Protein AF-K2DS29-F1 (afdb_monomer_lite)

Foldseek 3Di:
DDLVQQPDDDPFPVPDDADLPAEHALDCQTPDPVSNCNHQLRQDWDADPLLGIARGLLLVLLCQQQLNDCCSRYDRSVCSVVVCVVSVGPDRPQQLSQLVSLVRSLRRQLVCVVVVNDDLVSPDHHYFHWDADPVPRGTDGDPCGVLSSQSVSQSSVCSVVVHDRPSCSHRPNDDPVVSSVSSCCRRPVPPD

Secondary structure (DSSP, 8-state):
--GGGG----S-GGG---BTTTBEE-STT-SSHHHHHTSTT----EEETTTEEES-HHHHHHHHHTTT-THHHHS-TTTHHHHHHHHT--S-S-TTHHHHHHHHHHHHHHHHHHTTS--GGG--S-EE-EEE-TTT--EEE-TTHHHHHHHHHHHHHHHHHTS---GGGSSSS--HHHHHHHHHHHHHTT--

Sequence (192 aa):
MKLADLKQIWSNPNRLKEDGVDHINCSIAGTTPVGRFLAVDQKVSFQLEGLGNFMSPANLWAWLGCEGDDRFRSCHPKEIRDLKKEHKSDKTHVNSYQTLVIAAKWQQLNKLMKQGKFKLEAINLPLRVYRQDKATNFRTSLPYESWYCEGMLEVFKALQSGEEPDWKKIGTKISLEQAINEVK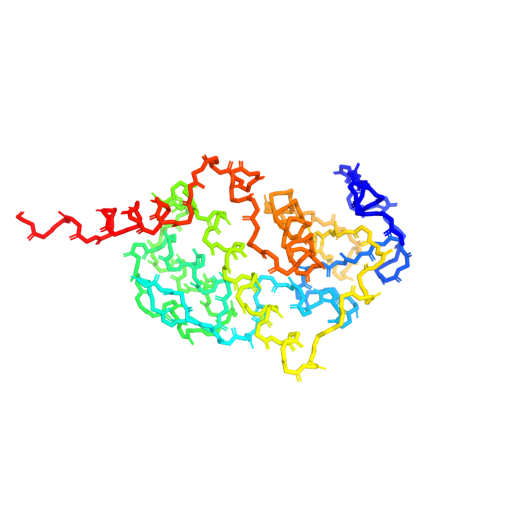VSLFSTTA

Radius of gyration: 16.61 Å; chains: 1; bounding box: 36×45×44 Å

Structure (mmCIF, N/CA/C/O backbone):
data_AF-K2DS29-F1
#
_entry.id   AF-K2DS29-F1
#
loop_
_atom_site.group_PDB
_atom_site.id
_atom_site.type_symbol
_atom_site.label_atom_id
_atom_site.label_alt_id
_atom_site.label_comp_id
_atom_site.label_asym_id
_atom_site.label_entity_id
_atom_site.label_seq_id
_atom_site.pdbx_PDB_ins_code
_atom_site.Cartn_x
_atom_site.Cartn_y
_atom_site.Cartn_z
_atom_site.occupancy
_atom_site.B_iso_or_equiv
_atom_site.auth_seq_id
_atom_site.auth_comp_id
_atom_site.auth_asym_id
_atom_site.auth_atom_id
_atom_site.pdbx_PDB_model_num
ATOM 1 N N . MET A 1 1 ? 2.595 -23.209 -3.386 1.00 59.38 1 MET A N 1
ATOM 2 C CA . MET A 1 1 ? 3.858 -22.563 -2.965 1.00 59.38 1 MET A CA 1
ATOM 3 C C . MET A 1 1 ? 3.705 -22.098 -1.526 1.00 59.38 1 MET A C 1
ATOM 5 O O . MET A 1 1 ? 2.599 -21.700 -1.171 1.00 59.38 1 MET A O 1
ATOM 9 N N . LYS A 1 2 ? 4.739 -22.201 -0.684 1.00 68.94 2 LYS A N 1
ATOM 10 C CA . LYS A 1 2 ? 4.634 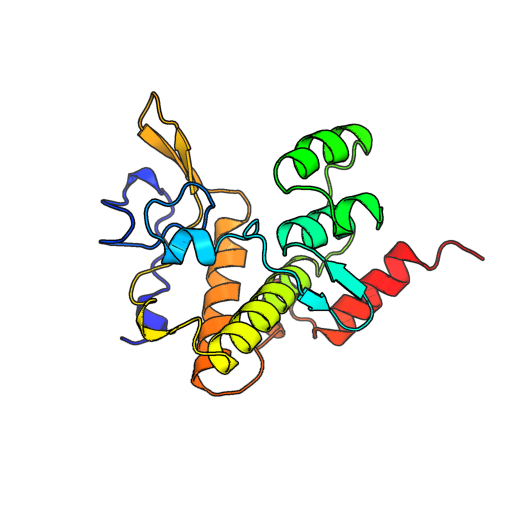-21.784 0.722 1.00 68.94 2 LYS A CA 1
ATOM 11 C C . LYS A 1 2 ? 4.863 -20.273 0.799 1.00 68.94 2 LYS A C 1
ATOM 13 O O . LYS A 1 2 ? 5.750 -19.750 0.143 1.00 68.94 2 LYS A O 1
ATOM 18 N N . LEU A 1 3 ? 4.111 -19.557 1.636 1.00 66.00 3 LEU A N 1
ATOM 19 C CA . LEU A 1 3 ? 4.312 -18.111 1.858 1.00 66.00 3 LEU A CA 1
ATOM 20 C C . LEU A 1 3 ? 5.736 -17.765 2.332 1.00 66.00 3 LEU A C 1
ATOM 22 O O . LEU A 1 3 ? 6.188 -16.638 2.154 1.00 66.00 3 LEU A O 1
ATOM 26 N N . ALA A 1 4 ? 6.444 -18.727 2.932 1.00 64.12 4 ALA A N 1
ATOM 27 C CA . ALA A 1 4 ? 7.853 -18.590 3.292 1.00 64.12 4 ALA A CA 1
ATOM 28 C C . ALA A 1 4 ? 8.752 -18.335 2.067 1.00 64.12 4 ALA A C 1
ATOM 30 O O . ALA A 1 4 ? 9.718 -17.583 2.175 1.00 64.12 4 ALA A O 1
ATOM 31 N N . ASP A 1 5 ? 8.385 -18.877 0.904 1.00 66.88 5 ASP A N 1
ATOM 32 C CA . ASP A 1 5 ? 9.145 -18.757 -0.344 1.00 66.88 5 ASP A CA 1
ATOM 33 C C . ASP A 1 5 ? 9.043 -17.334 -0.935 1.00 66.88 5 ASP A C 1
ATOM 35 O O . ASP A 1 5 ? 9.884 -16.915 -1.725 1.00 66.88 5 ASP A O 1
ATOM 39 N N . LEU A 1 6 ? 8.046 -16.547 -0.508 1.00 69.44 6 LEU A N 1
ATOM 40 C CA . LEU A 1 6 ? 7.840 -15.164 -0.949 1.00 69.44 6 LEU A CA 1
ATOM 41 C C . LEU A 1 6 ? 8.758 -14.148 -0.252 1.00 69.44 6 LEU A C 1
ATOM 43 O O . LEU A 1 6 ? 8.852 -13.008 -0.706 1.00 69.44 6 LEU A O 1
ATOM 47 N N . LYS A 1 7 ? 9.426 -14.524 0.848 1.00 67.50 7 LYS A N 1
ATOM 48 C CA . LYS A 1 7 ? 10.230 -13.610 1.686 1.00 67.50 7 LYS A CA 1
ATOM 49 C C . LYS A 1 7 ? 11.654 -13.361 1.173 1.00 67.50 7 LYS A C 1
ATOM 51 O O . LYS A 1 7 ? 12.517 -12.947 1.943 1.00 67.50 7 LYS A O 1
ATOM 56 N N . GLN A 1 8 ? 11.947 -13.597 -0.103 1.00 68.31 8 GLN A N 1
ATOM 57 C CA . GLN A 1 8 ? 13.309 -13.420 -0.602 1.00 68.31 8 GLN A CA 1
ATOM 58 C C . GLN A 1 8 ? 13.672 -11.930 -0.750 1.00 68.31 8 GLN A C 1
ATOM 60 O O . GLN A 1 8 ? 13.302 -11.262 -1.717 1.00 68.31 8 GLN A O 1
ATOM 65 N N . ILE A 1 9 ? 14.424 -11.407 0.221 1.00 59.62 9 ILE A N 1
ATOM 66 C CA . ILE A 1 9 ? 14.899 -10.021 0.235 1.00 59.62 9 ILE A CA 1
ATOM 67 C C . ILE A 1 9 ? 16.153 -9.920 -0.636 1.00 59.62 9 ILE A C 1
ATOM 69 O O . ILE A 1 9 ? 17.233 -10.359 -0.244 1.00 59.62 9 ILE A O 1
ATOM 73 N N . TRP A 1 10 ? 16.037 -9.291 -1.805 1.00 65.12 10 TRP A N 1
ATOM 74 C CA . TRP A 1 10 ? 17.212 -8.788 -2.517 1.00 65.12 10 TRP A CA 1
ATOM 75 C C . TRP A 1 10 ? 17.346 -7.305 -2.208 1.00 65.12 10 TRP A C 1
ATOM 77 O O . TRP A 1 10 ? 16.462 -6.534 -2.563 1.00 65.12 10 TRP A O 1
ATOM 87 N N . SER A 1 11 ? 18.449 -6.874 -1.605 1.00 74.88 11 SER A N 1
ATOM 88 C CA . SER A 1 11 ? 18.649 -5.463 -1.243 1.00 74.88 11 SER A CA 1
ATOM 89 C C . SER A 1 11 ? 18.767 -4.511 -2.443 1.00 74.88 11 SER A C 1
ATOM 91 O O . SER A 1 11 ? 18.662 -3.303 -2.271 1.00 74.88 11 SER A O 1
ATOM 93 N N . ASN A 1 12 ? 18.965 -5.029 -3.663 1.00 88.19 12 ASN A N 1
ATOM 94 C CA . ASN A 1 12 ? 19.090 -4.222 -4.876 1.00 88.19 12 ASN A CA 1
ATOM 95 C C . ASN A 1 12 ? 18.089 -4.676 -5.962 1.00 88.19 12 ASN A C 1
ATOM 97 O O . ASN A 1 12 ? 18.256 -5.776 -6.500 1.00 88.19 12 ASN A O 1
ATOM 101 N N . PRO A 1 13 ? 17.092 -3.850 -6.342 1.00 92.25 13 PRO A N 1
ATOM 102 C CA . PRO A 1 13 ? 16.110 -4.199 -7.375 1.00 92.25 13 PRO A CA 1
ATOM 103 C C . PRO A 1 13 ? 16.719 -4.319 -8.783 1.00 92.25 13 PRO A C 1
ATOM 105 O O . PRO A 1 13 ? 16.108 -4.912 -9.670 1.00 92.25 13 PRO A O 1
ATOM 108 N N . ASN A 1 14 ? 17.942 -3.824 -9.004 1.00 94.69 14 ASN A N 1
ATOM 109 C CA . ASN A 1 14 ? 18.654 -3.967 -10.280 1.00 94.69 14 ASN A CA 1
ATOM 110 C C . ASN A 1 14 ? 19.204 -5.385 -10.518 1.00 94.69 14 ASN A C 1
ATOM 112 O O . ASN A 1 14 ? 19.670 -5.673 -11.613 1.00 94.69 14 ASN A O 1
ATOM 116 N N . ARG A 1 15 ? 19.159 -6.275 -9.514 1.00 93.12 15 ARG A N 1
ATOM 117 C CA . ARG A 1 15 ? 19.509 -7.700 -9.675 1.00 93.12 15 ARG A CA 1
ATOM 118 C C . ARG A 1 15 ? 18.333 -8.573 -10.110 1.00 93.12 15 ARG A C 1
ATOM 120 O O . ARG A 1 15 ? 18.540 -9.734 -10.444 1.00 93.12 15 ARG A O 1
ATOM 127 N N . LEU A 1 16 ? 17.117 -8.032 -10.058 1.00 92.31 16 LEU A N 1
ATOM 128 C CA . LEU A 1 16 ? 15.917 -8.732 -10.498 1.00 92.31 16 LEU A CA 1
ATOM 129 C C . LEU A 1 16 ? 15.946 -8.905 -12.017 1.00 92.31 16 LEU A C 1
ATOM 131 O O . LEU A 1 16 ? 16.443 -8.030 -12.731 1.00 92.31 16 LEU A O 1
ATOM 135 N N . LYS A 1 17 ? 15.375 -9.994 -12.518 1.00 93.31 17 LYS A N 1
ATOM 136 C CA . LYS A 1 17 ? 15.252 -10.233 -13.956 1.00 93.31 17 LYS A CA 1
ATOM 137 C C . LYS A 1 17 ? 14.061 -9.453 -14.504 1.00 93.31 17 LYS A C 1
ATOM 139 O O . LYS A 1 17 ? 14.220 -8.313 -14.949 1.00 93.31 17 LYS A O 1
ATOM 144 N N . GLU A 1 18 ? 12.867 -10.022 -14.410 1.00 94.81 18 GLU A N 1
ATOM 145 C CA . GLU A 1 18 ? 11.673 -9.542 -15.101 1.00 94.81 18 GLU A CA 1
ATOM 146 C C . GLU A 1 18 ? 10.449 -9.597 -14.178 1.00 94.81 18 GLU A C 1
ATOM 148 O O . GLU A 1 18 ? 10.187 -10.599 -13.511 1.00 94.81 18 GLU A O 1
ATOM 153 N N . ASP A 1 19 ? 9.701 -8.491 -14.135 1.00 95.75 19 ASP A N 1
ATOM 154 C CA . ASP A 1 19 ? 8.449 -8.396 -13.379 1.00 95.75 19 ASP A CA 1
ATOM 155 C C . ASP A 1 19 ? 7.407 -9.350 -13.977 1.00 95.75 19 ASP A C 1
ATOM 157 O O . ASP A 1 19 ? 7.102 -9.288 -15.168 1.00 95.75 19 ASP A O 1
ATOM 161 N N . GLY A 1 20 ? 6.879 -10.242 -13.142 1.00 94.69 20 GLY A N 1
ATOM 162 C CA . GLY A 1 20 ? 6.024 -11.363 -13.528 1.00 94.69 20 GLY A CA 1
ATOM 163 C C . GLY A 1 20 ? 6.759 -12.679 -13.766 1.00 94.69 20 GLY A C 1
ATOM 164 O O . GLY A 1 20 ? 6.090 -13.687 -13.982 1.00 94.69 20 GLY A O 1
ATOM 165 N N . VAL A 1 21 ? 8.096 -12.695 -13.699 1.00 94.62 21 VAL A N 1
ATOM 166 C CA . VAL A 1 21 ? 8.906 -13.912 -13.882 1.00 94.62 21 VAL A CA 1
ATOM 167 C C . VAL A 1 21 ? 9.567 -14.348 -12.579 1.00 94.62 21 VAL A C 1
ATOM 169 O O . VAL A 1 21 ? 9.361 -15.476 -12.144 1.00 94.62 21 VAL A O 1
ATOM 172 N N . ASP A 1 22 ? 10.358 -13.480 -11.943 1.00 94.00 22 ASP A N 1
ATOM 173 C CA . ASP A 1 22 ? 11.066 -13.789 -10.687 1.00 94.00 22 ASP A CA 1
ATOM 174 C C . ASP A 1 22 ? 10.548 -12.993 -9.480 1.00 94.00 22 ASP A C 1
ATOM 176 O O . ASP A 1 22 ? 10.926 -13.265 -8.341 1.00 94.00 22 ASP A O 1
ATOM 180 N N . HIS A 1 23 ? 9.672 -12.019 -9.718 1.00 95.00 23 HIS A N 1
ATOM 181 C CA . HIS A 1 23 ? 9.037 -11.189 -8.698 1.00 95.00 23 HIS A CA 1
ATOM 182 C C . HIS A 1 23 ? 7.763 -10.529 -9.249 1.00 95.00 23 HIS A C 1
ATOM 184 O O . HIS A 1 23 ? 7.506 -10.577 -10.448 1.00 95.00 23 HIS A O 1
ATOM 190 N N . ILE A 1 24 ? 6.984 -9.878 -8.382 1.00 96.31 24 ILE A N 1
ATOM 191 C CA . ILE A 1 24 ? 5.861 -9.003 -8.749 1.00 96.31 24 ILE A CA 1
ATOM 192 C C . ILE A 1 24 ? 6.150 -7.588 -8.245 1.00 96.31 24 ILE A C 1
ATOM 194 O O . ILE A 1 24 ? 6.256 -7.360 -7.035 1.00 96.31 24 ILE A O 1
ATOM 198 N N . ASN A 1 25 ? 6.232 -6.616 -9.152 1.00 97.19 25 ASN A N 1
ATOM 199 C CA . ASN A 1 25 ? 6.351 -5.204 -8.794 1.00 97.19 25 ASN A CA 1
ATOM 200 C C . ASN A 1 25 ? 4.984 -4.622 -8.401 1.00 97.19 25 ASN A C 1
ATOM 202 O O . ASN A 1 25 ? 4.150 -4.293 -9.242 1.00 97.19 25 ASN A O 1
ATOM 206 N N . CYS A 1 26 ? 4.781 -4.424 -7.103 1.00 97.06 26 CYS A N 1
ATOM 207 C CA . CYS A 1 26 ? 3.598 -3.828 -6.486 1.00 97.06 26 CYS A CA 1
ATOM 208 C C . CYS A 1 26 ? 3.611 -2.291 -6.531 1.00 97.06 26 CYS A C 1
ATOM 210 O O . CYS A 1 26 ? 3.217 -1.624 -5.574 1.00 97.06 26 CYS A O 1
ATOM 212 N N . SER A 1 27 ? 4.093 -1.710 -7.627 1.00 95.88 27 SER A N 1
ATOM 213 C CA . SER A 1 27 ? 3.976 -0.279 -7.907 1.00 95.88 27 SER A CA 1
ATOM 214 C C . SER A 1 27 ? 3.047 -0.059 -9.095 1.00 95.88 27 SER A C 1
ATOM 216 O O . SER A 1 27 ? 2.873 -0.939 -9.938 1.00 95.88 27 SER A O 1
ATOM 218 N N . ILE A 1 28 ? 2.491 1.145 -9.228 1.00 93.69 28 ILE A N 1
ATOM 219 C CA . ILE A 1 28 ? 1.677 1.499 -10.402 1.00 93.69 28 ILE A CA 1
ATOM 220 C C . ILE A 1 28 ? 2.453 1.412 -11.722 1.00 93.69 28 ILE A C 1
ATOM 222 O O . ILE A 1 28 ? 1.856 1.308 -12.792 1.00 93.69 28 ILE A O 1
ATOM 226 N N . ALA A 1 29 ? 3.787 1.453 -11.644 1.00 93.38 29 ALA A N 1
ATOM 227 C CA . ALA A 1 29 ? 4.692 1.302 -12.774 1.00 93.38 29 ALA A CA 1
ATOM 228 C C . ALA A 1 29 ? 5.023 -0.169 -13.094 1.00 93.38 29 ALA A C 1
ATOM 230 O O . ALA A 1 29 ? 5.755 -0.412 -14.051 1.00 93.38 29 ALA A O 1
ATOM 231 N N . GLY A 1 30 ? 4.509 -1.134 -12.321 1.00 95.62 30 GLY A N 1
ATOM 232 C CA . GLY A 1 30 ? 4.662 -2.562 -12.595 1.00 95.62 30 GLY A CA 1
ATOM 233 C C . GLY A 1 30 ? 4.078 -2.958 -13.954 1.00 95.62 30 GLY A C 1
ATOM 234 O O . GLY A 1 30 ? 3.089 -2.384 -14.427 1.00 95.62 30 GLY A O 1
ATOM 235 N N . THR A 1 31 ? 4.684 -3.949 -14.600 1.00 95.94 31 THR A N 1
ATOM 236 C CA . THR A 1 31 ? 4.254 -4.490 -15.898 1.00 95.94 31 THR A CA 1
ATOM 237 C C . THR A 1 31 ? 3.109 -5.482 -15.726 1.00 95.94 31 THR A C 1
ATOM 239 O O . THR A 1 31 ? 2.211 -5.542 -16.574 1.00 95.94 31 THR A O 1
ATOM 242 N N . THR A 1 32 ? 3.063 -6.190 -14.596 1.00 95.88 32 THR A N 1
ATOM 243 C CA . THR A 1 32 ? 2.023 -7.185 -14.328 1.00 95.88 32 THR A CA 1
ATOM 244 C C . THR A 1 32 ? 0.700 -6.533 -13.899 1.00 95.88 32 THR A C 1
ATOM 246 O O . THR A 1 32 ? 0.690 -5.602 -13.086 1.00 95.88 32 THR A O 1
ATOM 249 N N . PRO A 1 33 ? -0.460 -7.011 -14.398 1.00 94.75 33 PRO A N 1
ATOM 250 C CA . PRO A 1 33 ? -1.763 -6.545 -13.920 1.00 94.75 33 PRO A CA 1
ATOM 251 C C . PRO A 1 33 ? -1.935 -6.740 -12.412 1.00 94.75 33 PRO A C 1
ATOM 253 O O . PRO A 1 33 ? -2.476 -5.869 -11.734 1.00 94.75 33 PRO A O 1
ATOM 256 N N . VAL A 1 34 ? -1.432 -7.863 -11.892 1.00 94.81 34 VAL A N 1
ATOM 257 C CA . VAL A 1 34 ? -1.517 -8.193 -10.472 1.00 94.81 34 VAL A CA 1
ATOM 258 C C . VAL A 1 34 ? -0.652 -7.266 -9.616 1.00 94.81 34 VAL A C 1
ATOM 260 O O . VAL A 1 34 ? -1.139 -6.755 -8.613 1.00 94.81 34 VAL A O 1
ATOM 263 N N . GLY A 1 35 ? 0.571 -6.944 -10.047 1.00 96.12 35 GLY A N 1
ATOM 264 C CA . GLY A 1 35 ? 1.433 -5.987 -9.355 1.00 96.12 35 GLY A CA 1
ATOM 265 C C . GLY A 1 35 ? 0.817 -4.593 -9.286 1.00 96.12 35 GLY A C 1
ATOM 266 O O . GLY A 1 35 ? 0.695 -4.024 -8.201 1.00 96.12 35 GLY A O 1
ATOM 267 N N . ARG A 1 36 ? 0.302 -4.075 -10.409 1.00 95.38 36 ARG A N 1
ATOM 268 C CA . ARG A 1 36 ? -0.398 -2.775 -10.418 1.00 95.38 36 ARG A CA 1
ATOM 269 C C . ARG A 1 36 ? -1.634 -2.769 -9.529 1.00 95.38 36 ARG A C 1
ATOM 271 O O . ARG A 1 36 ? -1.902 -1.787 -8.849 1.00 95.38 36 ARG A O 1
ATOM 278 N N . PHE A 1 37 ? -2.380 -3.866 -9.507 1.00 94.81 37 PHE A N 1
ATOM 279 C CA . PHE A 1 37 ? -3.549 -3.995 -8.647 1.00 94.81 37 PHE A CA 1
ATOM 280 C C . PHE A 1 37 ? -3.182 -4.004 -7.152 1.00 94.81 37 PHE A C 1
ATOM 282 O O . PHE A 1 37 ? -3.887 -3.421 -6.324 1.00 94.81 37 PHE A O 1
ATOM 289 N N . LEU A 1 38 ? -2.044 -4.605 -6.805 1.00 96.44 38 LEU A N 1
ATOM 290 C CA . LEU A 1 38 ? -1.489 -4.575 -5.456 1.00 96.44 38 LEU A CA 1
ATOM 291 C C . LEU A 1 38 ? -0.812 -3.247 -5.101 1.00 96.44 38 LEU A C 1
ATOM 293 O O . LEU A 1 38 ? -0.409 -3.088 -3.953 1.00 96.44 38 LEU A O 1
ATOM 297 N N . ALA A 1 39 ? -0.698 -2.282 -6.014 1.00 96.50 39 ALA A N 1
ATOM 298 C CA . ALA A 1 39 ? -0.044 -1.010 -5.733 1.00 96.50 39 ALA A CA 1
ATOM 299 C C . ALA A 1 39 ? -0.824 -0.156 -4.721 1.00 96.50 39 ALA A C 1
ATOM 301 O O . ALA A 1 39 ? -2.059 -0.149 -4.696 1.00 96.50 39 ALA A O 1
ATOM 302 N N . VAL A 1 40 ? -0.110 0.586 -3.870 1.00 95.81 40 VAL A N 1
ATOM 303 C CA . VAL A 1 40 ? -0.709 1.410 -2.799 1.00 95.81 40 VAL A CA 1
ATOM 304 C C . VAL A 1 40 ? -1.640 2.506 -3.335 1.00 95.81 40 VAL A C 1
ATOM 306 O O . VAL A 1 40 ? -2.601 2.889 -2.676 1.00 95.81 40 VAL A O 1
ATOM 309 N N . ASP A 1 41 ? -1.397 2.974 -4.553 1.00 94.38 41 ASP A N 1
ATOM 310 C CA . ASP A 1 41 ? -2.138 4.016 -5.265 1.00 94.38 41 ASP A CA 1
ATOM 311 C C . ASP A 1 41 ? -3.227 3.472 -6.200 1.00 94.38 41 ASP A C 1
ATOM 313 O O . ASP A 1 41 ? -3.886 4.238 -6.910 1.00 94.38 41 ASP A O 1
ATOM 317 N N . GLN A 1 42 ? -3.470 2.158 -6.174 1.00 93.94 42 GLN A N 1
ATOM 318 C CA . GLN A 1 42 ? -4.581 1.559 -6.896 1.00 93.94 42 GLN A CA 1
ATOM 319 C C . GLN A 1 42 ? -5.916 2.133 -6.399 1.00 93.94 42 GLN A C 1
ATOM 321 O O . GLN A 1 42 ? -6.263 2.050 -5.215 1.00 93.94 42 GLN A O 1
ATOM 326 N N . LYS A 1 43 ? -6.688 2.686 -7.339 1.00 93.00 43 LYS A N 1
ATOM 327 C CA . LYS A 1 43 ? -7.971 3.350 -7.084 1.00 93.00 43 LYS A CA 1
ATOM 328 C C . LYS A 1 43 ? -9.097 2.353 -6.847 1.00 93.00 43 LYS A C 1
ATOM 330 O O . LYS A 1 43 ? -9.862 2.019 -7.750 1.00 93.00 43 LYS A O 1
ATOM 335 N N . VAL A 1 44 ? -9.201 1.885 -5.617 1.00 93.06 44 VAL A N 1
ATOM 336 C CA . VAL A 1 44 ? -10.330 1.086 -5.151 1.00 93.06 44 VAL A CA 1
ATOM 337 C C . VAL A 1 44 ? -10.848 1.760 -3.893 1.00 93.06 44 VAL A C 1
ATOM 339 O O . VAL A 1 44 ? -10.179 1.772 -2.868 1.00 93.06 44 VAL A O 1
ATOM 342 N N . SER A 1 45 ? -12.041 2.337 -3.943 1.00 94.19 45 SER A N 1
ATOM 343 C CA . SER A 1 45 ? -12.597 2.983 -2.757 1.00 94.19 45 SER A CA 1
ATOM 344 C C . SER A 1 45 ? -12.824 1.967 -1.635 1.00 94.19 45 SER A C 1
ATOM 346 O O . SER A 1 45 ? -13.348 0.872 -1.882 1.00 94.19 45 SER A O 1
ATOM 348 N N . PHE A 1 46 ? -12.497 2.347 -0.408 1.00 94.62 46 PHE A N 1
ATOM 349 C CA . PHE A 1 46 ? -12.758 1.557 0.792 1.00 94.62 46 PHE A CA 1
ATOM 350 C C . PHE A 1 46 ? -13.223 2.459 1.935 1.00 94.62 46 PHE A C 1
ATOM 352 O O . PHE A 1 46 ? -13.056 3.680 1.891 1.00 94.62 46 PHE A O 1
ATOM 359 N N . GLN A 1 47 ? -13.819 1.826 2.940 1.00 95.00 47 GLN A N 1
ATOM 360 C CA . GLN A 1 47 ? -14.257 2.462 4.170 1.00 95.00 47 GLN A CA 1
ATOM 361 C C . GLN A 1 47 ? -13.471 1.849 5.318 1.00 95.00 47 GLN A C 1
ATOM 363 O O . GLN A 1 47 ? -13.593 0.651 5.563 1.00 95.00 47 GLN A O 1
ATOM 368 N N . LEU A 1 48 ? -12.689 2.670 6.011 1.00 93.81 48 LEU A N 1
ATOM 369 C CA . LEU A 1 48 ? -12.001 2.264 7.226 1.00 93.81 48 LEU A CA 1
ATOM 370 C C . LEU A 1 48 ? -12.828 2.732 8.420 1.00 93.81 48 LEU A C 1
ATOM 372 O O . LEU A 1 48 ? -13.093 3.927 8.574 1.00 93.81 48 LEU A O 1
ATOM 376 N N . GLU A 1 49 ? -13.280 1.785 9.235 1.00 92.38 49 GLU A N 1
ATOM 377 C CA . GLU A 1 49 ? -14.120 2.077 10.391 1.00 92.38 49 GLU A CA 1
ATOM 378 C C . GLU A 1 49 ? -13.448 3.100 11.318 1.00 92.38 49 GLU A C 1
ATOM 380 O O . GLU A 1 49 ? -12.241 3.066 11.550 1.00 92.38 49 GLU A O 1
ATOM 385 N N . GLY A 1 50 ? -14.221 4.081 11.783 1.00 92.12 50 GLY A N 1
ATOM 386 C CA . GLY A 1 50 ? -13.726 5.174 12.621 1.00 92.12 50 GLY A CA 1
ATOM 387 C C . GLY A 1 50 ? -12.915 6.260 11.902 1.00 92.12 50 GLY A C 1
ATOM 388 O O . GLY A 1 50 ? -12.780 7.337 12.475 1.00 92.12 50 GLY A O 1
ATOM 389 N N . LEU A 1 51 ? -12.417 6.024 10.680 1.00 94.62 51 LEU A N 1
ATOM 390 C CA . LEU A 1 51 ? -11.641 7.009 9.909 1.00 94.62 51 LEU A CA 1
ATOM 391 C C . LEU A 1 51 ? -12.344 7.489 8.637 1.00 94.62 51 LEU A C 1
ATOM 393 O O . LEU A 1 51 ? -12.003 8.558 8.143 1.00 94.62 51 LEU A O 1
ATOM 397 N N . GLY A 1 52 ? -13.324 6.753 8.110 1.00 95.38 52 GLY A N 1
ATOM 398 C CA . GLY A 1 52 ? -14.169 7.166 6.985 1.00 95.38 52 GLY A CA 1
ATOM 399 C C . GLY A 1 52 ? -13.772 6.560 5.634 1.00 95.38 52 GLY A C 1
ATOM 400 O O . GLY A 1 52 ? -13.114 5.522 5.560 1.00 95.38 52 GLY A O 1
ATOM 401 N N . ASN A 1 53 ? -14.221 7.201 4.553 1.00 96.81 53 ASN A N 1
ATOM 402 C CA . ASN A 1 53 ? -14.039 6.720 3.182 1.00 96.81 53 ASN A CA 1
ATOM 403 C C . ASN A 1 53 ? -12.783 7.306 2.531 1.00 96.81 53 ASN A C 1
ATOM 405 O O . ASN A 1 53 ? -12.469 8.483 2.721 1.00 96.81 53 ASN A O 1
ATOM 409 N N . PHE A 1 54 ? -12.110 6.490 1.718 1.00 97.19 54 PHE A N 1
ATOM 410 C CA . PHE A 1 54 ? -10.914 6.870 0.965 1.00 97.19 54 PHE A CA 1
ATOM 411 C C . PHE A 1 54 ? -10.925 6.237 -0.427 1.00 97.19 54 PHE A C 1
ATOM 413 O O . PHE A 1 54 ? -11.385 5.107 -0.605 1.00 97.19 54 PHE A O 1
ATOM 420 N N . MET A 1 55 ? -10.376 6.938 -1.421 1.00 96.31 55 MET A N 1
ATOM 421 C CA . MET A 1 55 ? -10.299 6.434 -2.799 1.00 96.31 55 MET A CA 1
ATOM 422 C C . MET A 1 55 ? -9.176 5.404 -3.019 1.00 96.31 55 MET A C 1
ATOM 424 O O . MET A 1 55 ? -9.280 4.563 -3.914 1.00 96.31 55 MET A O 1
ATOM 428 N N . SER A 1 56 ? -8.102 5.458 -2.228 1.00 96.38 56 SER A N 1
ATOM 429 C CA . SER A 1 56 ? -6.999 4.490 -2.266 1.00 96.38 56 SER A CA 1
ATOM 430 C C . SER A 1 56 ? -6.187 4.489 -0.959 1.00 96.38 56 SER A C 1
ATOM 432 O O . SER A 1 56 ? -6.281 5.436 -0.175 1.00 96.38 56 SER A O 1
ATOM 434 N N . PRO A 1 57 ? -5.379 3.455 -0.676 1.00 96.81 57 PRO A N 1
ATOM 435 C CA . PRO A 1 57 ? -4.513 3.446 0.500 1.00 96.81 57 PRO A CA 1
ATOM 436 C C . PRO A 1 57 ? -3.460 4.561 0.456 1.00 96.81 57 PRO A C 1
ATOM 438 O O . PRO A 1 57 ? -3.078 5.073 1.503 1.00 96.81 57 PRO A O 1
ATOM 441 N N . ALA A 1 58 ? -3.058 5.017 -0.736 1.00 96.19 58 ALA A N 1
ATOM 442 C CA . ALA A 1 58 ? -2.230 6.212 -0.895 1.00 96.19 58 ALA A CA 1
ATOM 443 C C . ALA A 1 58 ? -2.950 7.493 -0.434 1.00 96.19 58 ALA A C 1
ATOM 445 O O . ALA A 1 58 ? -2.312 8.356 0.163 1.00 96.19 58 ALA A O 1
ATOM 446 N N . ASN A 1 59 ? -4.265 7.601 -0.665 1.00 97.00 59 ASN A N 1
ATOM 447 C CA . ASN A 1 59 ? -5.092 8.705 -0.163 1.00 97.00 59 ASN A CA 1
ATOM 448 C C . ASN A 1 59 ? -5.140 8.711 1.371 1.00 97.00 59 ASN A C 1
ATOM 450 O O . ASN A 1 59 ? -4.889 9.745 1.981 1.00 97.00 59 ASN A O 1
ATOM 454 N N . LEU A 1 60 ? -5.377 7.549 1.995 1.00 96.94 60 LEU A N 1
ATOM 455 C CA . LEU A 1 60 ? -5.307 7.403 3.455 1.00 96.94 60 LEU A CA 1
ATOM 456 C C . LEU A 1 60 ? -3.920 7.778 3.985 1.00 96.94 60 LEU A C 1
ATOM 458 O O . LEU A 1 60 ? -3.808 8.548 4.931 1.00 96.94 60 LEU A O 1
ATOM 462 N N . TRP A 1 61 ? -2.856 7.275 3.362 1.00 95.62 61 TRP A N 1
ATOM 463 C CA . TRP A 1 61 ? -1.496 7.585 3.794 1.00 95.62 61 TRP A CA 1
ATOM 464 C C . TRP A 1 61 ? -1.183 9.084 3.684 1.00 95.62 61 TRP A C 1
ATOM 466 O O . TRP A 1 61 ? -0.553 9.656 4.571 1.00 95.62 61 TRP A O 1
ATOM 476 N N . ALA A 1 62 ? -1.633 9.746 2.619 1.00 94.88 62 ALA A N 1
ATOM 477 C CA . ALA A 1 62 ? -1.478 11.188 2.482 1.00 94.88 62 ALA A CA 1
ATOM 478 C C . ALA A 1 62 ? -2.264 11.958 3.552 1.00 94.88 62 ALA A C 1
ATOM 480 O O . ALA A 1 62 ? -1.684 12.820 4.200 1.00 94.88 62 ALA A O 1
ATOM 481 N N . TRP A 1 63 ? -3.520 11.582 3.797 1.00 95.69 63 TRP A N 1
ATOM 482 C CA . TRP A 1 63 ? -4.367 12.154 4.847 1.00 95.69 63 TRP A CA 1
ATOM 483 C C . TRP A 1 63 ? -3.717 12.041 6.240 1.00 95.69 63 TRP A C 1
ATOM 485 O O . TRP A 1 63 ? -3.618 13.035 6.953 1.00 95.69 63 TRP A O 1
ATOM 495 N N . LEU A 1 64 ? -3.156 10.872 6.583 1.00 93.94 64 LEU A N 1
ATOM 496 C CA . LEU A 1 64 ? -2.409 10.650 7.835 1.00 93.94 64 LEU A CA 1
ATOM 497 C C . LEU A 1 64 ? -1.127 11.496 7.943 1.00 93.94 64 LEU A C 1
ATOM 499 O O . LEU A 1 64 ? -0.660 11.785 9.043 1.00 93.94 64 LEU A O 1
ATOM 503 N N . GLY A 1 65 ? -0.517 11.846 6.808 1.00 92.12 65 GLY A N 1
ATOM 504 C CA . GLY A 1 65 ? 0.687 12.677 6.757 1.00 92.12 65 GLY A CA 1
ATOM 505 C C . GLY A 1 65 ? 0.414 14.178 6.729 1.00 92.12 65 GLY A C 1
ATOM 506 O O . GLY A 1 65 ? 1.327 14.958 6.973 1.00 92.12 65 GLY A O 1
ATOM 507 N N . CYS A 1 66 ? -0.815 14.594 6.443 1.00 92.06 66 CYS A N 1
ATOM 508 C CA . CYS A 1 66 ? -1.185 15.996 6.263 1.00 92.06 66 CYS A CA 1
ATOM 509 C C . CYS A 1 66 ? -2.305 16.397 7.226 1.00 92.06 66 CYS A C 1
ATOM 511 O O . CYS A 1 66 ? -3.297 16.985 6.807 1.00 92.06 66 CYS A O 1
ATOM 513 N N . GLU A 1 67 ? -2.144 16.026 8.501 1.00 89.75 67 GLU A N 1
ATOM 514 C CA . GLU A 1 67 ? -3.005 16.448 9.619 1.00 89.75 67 GLU A CA 1
ATOM 515 C C . GLU A 1 67 ? -4.507 16.200 9.399 1.00 89.75 67 GLU A C 1
ATOM 517 O O . GLU A 1 67 ? -5.360 16.882 9.955 1.00 89.75 67 GLU A O 1
ATOM 522 N N . GLY A 1 68 ? -4.849 15.196 8.593 1.00 91.56 68 GLY A N 1
ATOM 523 C CA . GLY A 1 68 ? -6.234 14.855 8.323 1.00 91.56 68 GLY A CA 1
ATOM 524 C C . GLY A 1 68 ? -6.960 15.775 7.340 1.00 91.56 68 GLY A C 1
ATOM 525 O O . GLY A 1 68 ? -8.188 15.820 7.378 1.00 91.56 68 GLY A O 1
ATOM 526 N N . ASP A 1 69 ? -6.260 16.472 6.437 1.00 93.38 69 ASP A N 1
ATOM 527 C CA . ASP A 1 69 ? -6.924 17.275 5.401 1.00 93.38 69 ASP A CA 1
ATOM 528 C C . ASP A 1 69 ? -7.787 16.404 4.468 1.00 93.38 69 ASP A C 1
ATOM 530 O O . ASP A 1 69 ? -7.297 15.585 3.680 1.00 93.38 69 ASP A O 1
ATOM 534 N N . ASP A 1 70 ? -9.102 16.608 4.540 1.00 96.00 70 ASP A N 1
ATOM 535 C CA . ASP A 1 70 ? -10.108 15.825 3.828 1.00 96.00 70 ASP A CA 1
ATOM 536 C C . ASP A 1 70 ? -9.990 15.883 2.298 1.00 96.00 70 ASP A C 1
ATOM 538 O O . ASP A 1 70 ? -10.452 14.952 1.627 1.00 96.00 70 ASP A O 1
ATOM 542 N N . ARG A 1 71 ? -9.293 16.875 1.721 1.00 95.88 71 ARG A N 1
ATOM 543 C CA . ARG A 1 71 ? -8.969 16.906 0.280 1.00 95.88 71 ARG A CA 1
ATOM 544 C C . ARG A 1 71 ? -8.221 15.644 -0.145 1.00 95.88 71 ARG A C 1
ATOM 546 O O . ARG A 1 71 ? -8.423 15.146 -1.256 1.00 95.88 71 ARG A O 1
ATOM 553 N N . PHE A 1 72 ? -7.410 15.063 0.742 1.00 96.12 72 PHE A N 1
ATOM 554 C CA . PHE A 1 72 ? -6.690 13.825 0.454 1.00 96.12 72 PHE A CA 1
ATOM 555 C C . PHE A 1 72 ? -7.578 12.592 0.375 1.00 96.12 72 PHE A C 1
ATOM 557 O O . PHE A 1 72 ? -7.131 11.601 -0.191 1.00 96.12 72 PHE A O 1
ATOM 564 N N . ARG A 1 73 ? -8.816 12.601 0.880 1.00 96.62 73 ARG A N 1
ATOM 565 C CA . ARG A 1 73 ? -9.686 11.409 0.863 1.00 96.62 73 ARG A CA 1
ATOM 566 C C . ARG A 1 73 ? -10.109 11.006 -0.545 1.00 96.62 73 ARG A C 1
ATOM 568 O O . ARG A 1 73 ? -10.219 9.810 -0.835 1.00 96.62 73 ARG A O 1
ATOM 575 N N . SER A 1 74 ? -10.323 11.993 -1.413 1.00 95.25 74 SER A N 1
ATOM 576 C CA . SER A 1 74 ? -10.920 11.820 -2.741 1.00 95.25 74 SER A CA 1
ATOM 577 C C . SER A 1 74 ? -10.073 12.349 -3.900 1.00 95.25 74 SER A C 1
ATOM 579 O O . SER A 1 74 ? -10.457 12.133 -5.048 1.00 95.25 74 SER A O 1
ATOM 581 N N . CYS A 1 75 ? -8.937 13.010 -3.650 1.00 94.94 75 CYS A N 1
ATOM 582 C CA . CYS A 1 75 ? -8.082 13.516 -4.728 1.00 94.94 75 CYS A CA 1
ATOM 583 C C . CYS A 1 75 ? -7.426 12.392 -5.538 1.00 94.94 75 CYS A C 1
ATOM 585 O O . CYS A 1 75 ? -7.106 11.314 -5.028 1.00 94.94 75 CYS A O 1
ATOM 587 N N . HIS A 1 76 ? -7.193 12.631 -6.822 1.00 92.50 76 HIS A N 1
ATOM 588 C CA . HIS A 1 76 ? -6.536 11.669 -7.695 1.00 92.50 76 HIS A CA 1
ATOM 589 C C . HIS A 1 76 ? -5.116 11.356 -7.170 1.00 92.50 76 HIS A C 1
ATOM 591 O O . HIS A 1 76 ? -4.400 12.274 -6.786 1.00 92.50 76 HIS A O 1
ATOM 597 N N . PRO A 1 77 ? -4.604 10.107 -7.226 1.00 85.25 77 PRO A N 1
ATOM 598 C CA . PRO A 1 77 ? -3.264 9.792 -6.709 1.00 85.25 77 PRO A CA 1
ATOM 599 C C . PRO A 1 77 ? -2.117 10.635 -7.294 1.00 85.25 77 PRO A C 1
ATOM 601 O O . PRO A 1 77 ? -1.113 10.891 -6.638 1.00 85.25 77 PRO A O 1
ATOM 604 N N . LYS A 1 78 ? -2.284 11.105 -8.535 1.00 86.69 78 LYS A N 1
ATOM 605 C CA . LYS A 1 78 ? -1.375 12.063 -9.189 1.00 86.69 78 LYS A CA 1
ATOM 606 C C . LYS A 1 78 ? -1.357 13.442 -8.507 1.00 86.69 78 LYS A C 1
ATOM 608 O O . LYS A 1 78 ? -0.294 14.044 -8.446 1.00 86.69 78 LYS A O 1
ATOM 613 N N . GLU A 1 79 ? -2.491 13.891 -7.972 1.00 92.81 79 GLU A N 1
ATOM 614 C CA . GLU A 1 79 ? -2.672 15.184 -7.291 1.00 92.81 79 GLU A CA 1
ATOM 615 C C . GLU A 1 79 ? -2.151 15.157 -5.850 1.00 92.81 79 GLU A C 1
ATOM 617 O O . GLU A 1 79 ? -1.781 16.199 -5.320 1.00 92.81 79 GLU A O 1
ATOM 622 N N . ILE A 1 80 ? -2.043 13.971 -5.228 1.00 92.88 80 ILE A N 1
ATOM 623 C CA . ILE A 1 80 ? -1.493 13.818 -3.868 1.00 92.88 80 ILE A CA 1
ATOM 624 C C . ILE A 1 80 ? -0.139 14.518 -3.743 1.00 92.88 80 ILE A C 1
ATOM 626 O O . ILE A 1 80 ? 0.141 15.139 -2.725 1.00 92.88 80 ILE A O 1
ATOM 630 N N . ARG A 1 81 ? 0.718 14.415 -4.766 1.00 89.88 81 ARG A N 1
ATOM 631 C CA . ARG A 1 81 ? 2.049 15.031 -4.735 1.00 89.88 81 ARG A CA 1
ATOM 632 C C . ARG A 1 81 ? 1.971 16.551 -4.663 1.00 89.88 81 ARG A C 1
ATOM 634 O O . ARG A 1 81 ? 2.750 17.146 -3.928 1.00 89.88 81 ARG A O 1
ATOM 641 N N . ASP A 1 82 ? 1.085 17.153 -5.444 1.00 91.00 82 ASP A N 1
ATOM 642 C CA . ASP A 1 82 ? 0.979 18.605 -5.525 1.00 91.00 82 ASP A CA 1
ATOM 643 C C . ASP A 1 82 ? 0.309 19.158 -4.265 1.00 91.00 82 ASP A C 1
ATOM 645 O O . ASP A 1 82 ? 0.870 20.052 -3.638 1.00 91.00 82 ASP A O 1
ATOM 649 N N . LEU A 1 83 ? -0.748 18.502 -3.777 1.00 92.19 83 LEU A N 1
ATOM 650 C CA . LEU A 1 83 ? -1.357 18.823 -2.482 1.00 92.19 83 LEU A CA 1
ATOM 651 C C . LEU A 1 83 ? -0.364 18.669 -1.319 1.00 92.19 83 LEU A C 1
ATOM 653 O O . LEU A 1 83 ? -0.282 19.535 -0.455 1.00 92.19 83 LEU A O 1
ATOM 657 N N . LYS A 1 84 ? 0.461 17.611 -1.292 1.00 89.88 84 LYS A N 1
ATOM 658 C CA . LYS A 1 84 ? 1.486 17.442 -0.242 1.00 89.88 84 LYS A CA 1
ATOM 659 C C . LYS A 1 84 ? 2.485 18.599 -0.196 1.00 89.88 84 LYS A C 1
ATOM 661 O O . LYS A 1 84 ? 2.888 19.001 0.892 1.00 89.88 84 LYS A O 1
ATOM 666 N N . LYS A 1 85 ? 2.865 19.155 -1.353 1.00 88.44 85 LYS A N 1
ATOM 667 C CA . LYS A 1 85 ? 3.754 20.328 -1.407 1.00 88.44 85 LYS A CA 1
ATOM 668 C C . LYS A 1 85 ? 3.110 21.558 -0.767 1.00 88.44 85 LYS A C 1
ATOM 670 O O . LYS A 1 85 ? 3.819 22.312 -0.108 1.00 88.44 85 LYS A O 1
ATOM 675 N N . GLU A 1 86 ? 1.799 21.750 -0.931 1.00 89.19 86 GLU A N 1
ATOM 676 C CA . GLU A 1 86 ? 1.061 22.856 -0.298 1.00 89.19 86 GLU A CA 1
ATOM 677 C C . GLU A 1 86 ? 1.099 22.762 1.231 1.00 89.19 86 GLU A C 1
ATOM 679 O O . GLU A 1 86 ? 1.316 23.769 1.903 1.00 89.19 86 GLU A O 1
ATOM 684 N N . HIS A 1 87 ? 0.960 21.551 1.779 1.00 85.69 87 HIS A N 1
ATOM 685 C CA . HIS A 1 87 ? 0.985 21.315 3.226 1.00 85.69 87 HIS A CA 1
ATOM 686 C C . HIS A 1 87 ? 2.362 21.477 3.868 1.00 85.69 87 HIS A C 1
ATOM 688 O O . HIS A 1 87 ? 2.441 21.577 5.089 1.00 85.69 87 HIS A O 1
ATOM 694 N N . LYS A 1 88 ? 3.450 21.458 3.082 1.00 80.25 88 LYS A N 1
ATOM 695 C CA . LYS A 1 88 ? 4.838 21.450 3.589 1.00 80.25 88 LYS A CA 1
ATOM 696 C C . LYS A 1 88 ? 5.091 20.373 4.659 1.00 80.25 88 LYS A C 1
ATOM 698 O O . LYS A 1 88 ? 5.994 20.517 5.480 1.00 80.25 88 LYS A O 1
ATOM 703 N N . SER A 1 89 ? 4.295 19.303 4.657 1.00 69.25 89 SER A N 1
ATOM 704 C CA . SER A 1 89 ? 4.446 18.200 5.597 1.00 69.25 89 SER A CA 1
ATOM 705 C C . SER A 1 89 ? 5.227 17.071 4.942 1.00 69.25 89 SER A C 1
ATOM 707 O O . SER A 1 89 ? 4.760 16.434 3.995 1.00 69.25 89 SER A O 1
ATOM 709 N N . ASP A 1 90 ? 6.417 16.818 5.481 1.00 56.75 90 ASP A N 1
ATOM 710 C CA . ASP A 1 90 ? 7.293 15.723 5.058 1.00 56.75 90 ASP A CA 1
ATOM 711 C C . ASP A 1 90 ? 7.250 14.522 6.018 1.00 56.75 90 ASP A C 1
ATOM 713 O O . ASP A 1 90 ? 7.958 13.533 5.803 1.00 56.75 90 ASP A O 1
ATOM 717 N N . LYS A 1 91 ? 6.437 14.566 7.086 1.00 63.19 91 LYS A N 1
ATOM 718 C CA . LYS A 1 91 ? 6.426 13.527 8.126 1.00 63.19 91 LYS A CA 1
ATOM 719 C C . LYS A 1 91 ? 5.025 12.990 8.374 1.00 63.19 91 LYS A C 1
ATOM 721 O O . LYS A 1 91 ? 4.064 13.733 8.504 1.00 63.19 91 LYS A O 1
ATOM 726 N N . THR A 1 92 ? 4.921 11.669 8.481 1.00 65.69 92 THR A N 1
ATOM 727 C CA . THR A 1 92 ? 3.695 11.047 8.980 1.00 65.69 92 THR A CA 1
ATOM 728 C C . THR A 1 92 ? 3.618 11.292 10.483 1.00 65.69 92 THR A C 1
ATOM 730 O O . THR A 1 92 ? 4.538 10.906 11.200 1.00 65.69 92 THR A O 1
ATOM 733 N N . HIS A 1 93 ? 2.551 11.939 10.950 1.00 73.25 93 HIS A N 1
ATOM 734 C CA . HIS A 1 93 ? 2.371 12.280 12.370 1.00 73.25 93 HIS A CA 1
ATOM 735 C C . HIS A 1 93 ? 1.866 11.098 13.208 1.00 73.25 93 HIS A C 1
ATOM 737 O O . HIS A 1 93 ? 1.929 11.122 14.431 1.00 73.25 93 HIS A O 1
ATOM 743 N N . VAL A 1 94 ? 1.392 10.051 12.535 1.00 83.38 94 VAL A N 1
ATOM 744 C CA . VAL A 1 94 ? 0.831 8.843 13.135 1.00 83.38 94 VAL A CA 1
ATOM 745 C C . VAL A 1 94 ? 1.871 7.737 13.041 1.00 83.38 94 VAL A C 1
ATOM 747 O O . VAL A 1 94 ? 2.240 7.344 11.932 1.00 83.38 94 VAL A O 1
ATOM 750 N N . ASN A 1 95 ? 2.336 7.206 14.171 1.00 86.75 95 ASN A N 1
ATOM 751 C CA . ASN A 1 95 ? 3.370 6.167 14.181 1.00 86.75 95 ASN A CA 1
ATOM 752 C C . ASN A 1 95 ? 2.857 4.881 13.529 1.00 86.75 95 ASN A C 1
ATOM 754 O O . ASN A 1 95 ? 3.572 4.224 12.774 1.00 86.75 95 ASN A O 1
ATOM 758 N N . SER A 1 96 ? 1.590 4.549 13.767 1.00 91.00 96 SER A N 1
ATOM 759 C CA . SER A 1 96 ? 0.927 3.344 13.262 1.00 91.00 96 SER A CA 1
ATOM 760 C C . SER A 1 96 ? 0.410 3.416 11.824 1.00 91.00 96 SER A C 1
ATOM 762 O O . SER A 1 96 ? -0.357 2.549 11.394 1.00 91.00 96 SER A O 1
ATOM 764 N N . TYR A 1 97 ? 0.844 4.403 11.033 1.00 93.00 97 TYR A N 1
ATOM 765 C CA . TYR A 1 97 ? 0.361 4.578 9.660 1.00 93.00 97 TYR A CA 1
ATOM 766 C C . TYR A 1 97 ? 0.528 3.321 8.793 1.00 93.00 97 TYR A C 1
ATOM 768 O O . TYR A 1 97 ? -0.329 3.031 7.961 1.00 93.00 97 TYR A O 1
ATOM 776 N N . GLN A 1 98 ? 1.599 2.549 9.002 1.00 94.31 98 GLN A N 1
ATOM 777 C CA . GLN A 1 98 ? 1.860 1.306 8.270 1.00 94.31 98 GLN A CA 1
ATOM 778 C C . GLN A 1 98 ? 0.730 0.293 8.485 1.00 94.31 98 GLN A C 1
ATOM 780 O O . GLN A 1 98 ? 0.203 -0.255 7.517 1.00 94.31 98 GLN A O 1
ATOM 785 N N . THR A 1 99 ? 0.302 0.104 9.737 1.00 94.94 99 THR A N 1
ATOM 786 C CA . THR A 1 99 ? -0.814 -0.777 10.106 1.00 94.94 99 THR A CA 1
ATOM 787 C C . THR A 1 99 ? -2.103 -0.335 9.426 1.00 94.94 99 THR A C 1
ATOM 789 O O . THR A 1 99 ? -2.794 -1.162 8.837 1.00 94.94 99 THR A O 1
ATOM 792 N N . LEU A 1 100 ? -2.396 0.968 9.419 1.00 95.69 100 LEU A N 1
ATOM 793 C CA . LEU A 1 100 ? -3.603 1.520 8.793 1.00 95.69 100 LEU A CA 1
ATOM 794 C C . LEU A 1 100 ? -3.605 1.344 7.267 1.00 95.69 100 LEU A C 1
ATOM 796 O O . LEU A 1 100 ? -4.621 0.960 6.686 1.00 95.69 100 LEU A O 1
ATOM 800 N N . VAL A 1 101 ? -2.466 1.572 6.606 1.00 96.19 101 VAL A N 1
ATOM 801 C CA . VAL A 1 101 ? -2.328 1.392 5.149 1.00 96.19 101 VAL A CA 1
ATOM 802 C C . VAL A 1 101 ? -2.475 -0.079 4.753 1.00 96.19 101 VAL A C 1
ATOM 804 O O . VAL A 1 101 ? -3.127 -0.388 3.753 1.00 96.19 101 VAL A O 1
ATOM 807 N N . ILE A 1 102 ? -1.914 -1.002 5.536 1.00 96.81 102 ILE A N 1
ATOM 808 C CA . ILE A 1 102 ? -2.055 -2.441 5.280 1.00 96.81 102 ILE A CA 1
ATOM 809 C C . ILE A 1 102 ? -3.470 -2.932 5.605 1.00 96.81 102 ILE A C 1
ATOM 811 O O . ILE A 1 102 ? -4.027 -3.718 4.838 1.00 96.81 102 ILE A O 1
ATOM 815 N N . ALA A 1 103 ? -4.103 -2.422 6.664 1.00 95.69 103 ALA A N 1
ATOM 816 C CA . ALA A 1 103 ? -5.501 -2.719 6.975 1.00 95.69 103 ALA A CA 1
ATOM 817 C C . ALA A 1 103 ? -6.441 -2.280 5.845 1.00 95.69 103 ALA A C 1
ATOM 819 O O . ALA A 1 103 ? -7.305 -3.050 5.421 1.00 95.69 103 ALA A O 1
ATOM 820 N N . ALA A 1 104 ? -6.210 -1.093 5.276 1.00 96.12 104 ALA A N 1
ATOM 821 C CA . ALA A 1 104 ? -6.918 -0.631 4.087 1.00 96.12 104 ALA A CA 1
ATOM 822 C C . ALA A 1 104 ? -6.767 -1.608 2.908 1.00 96.12 104 ALA A C 1
ATOM 824 O O . ALA A 1 104 ? -7.751 -1.954 2.250 1.00 96.12 104 ALA A O 1
ATOM 825 N N . LYS A 1 105 ? -5.547 -2.103 2.655 1.00 96.50 105 LYS A N 1
ATOM 826 C CA . LYS A 1 105 ? -5.298 -3.099 1.603 1.00 96.50 105 LYS A CA 1
ATOM 827 C C . LYS A 1 105 ? -6.005 -4.423 1.865 1.00 96.50 105 LYS A C 1
ATOM 829 O O . LYS A 1 105 ? -6.617 -4.966 0.945 1.00 96.50 105 LYS A O 1
ATOM 834 N N . TRP A 1 106 ? -5.981 -4.920 3.097 1.00 95.94 106 TRP A N 1
ATOM 835 C CA . TRP A 1 106 ? -6.719 -6.124 3.472 1.00 95.94 106 TRP A CA 1
ATOM 836 C C . TRP A 1 106 ? -8.221 -5.972 3.227 1.00 95.94 106 TRP A C 1
ATOM 838 O O . TRP A 1 106 ? -8.808 -6.827 2.569 1.00 95.94 106 TRP A O 1
ATOM 848 N N . GLN A 1 107 ? -8.837 -4.863 3.650 1.00 94.62 107 GLN A N 1
ATOM 849 C CA . GLN A 1 107 ? -10.264 -4.610 3.413 1.00 94.62 107 GLN A CA 1
ATOM 850 C C . GLN A 1 107 ? -10.615 -4.587 1.919 1.00 94.62 107 GLN A C 1
ATOM 852 O O . GLN A 1 107 ? -11.602 -5.202 1.504 1.00 94.62 107 GLN A O 1
ATOM 857 N N . GLN A 1 108 ? -9.795 -3.921 1.096 1.00 94.75 108 GLN A N 1
ATOM 858 C CA . GLN A 1 108 ? -9.967 -3.902 -0.360 1.00 94.75 108 GLN A CA 1
ATOM 859 C C . GLN A 1 108 ? -9.915 -5.309 -0.957 1.00 94.75 108 GLN A C 1
ATOM 861 O O . GLN A 1 108 ? -10.817 -5.706 -1.699 1.00 94.75 108 GLN A O 1
ATOM 866 N N . LEU A 1 109 ? -8.861 -6.063 -0.638 1.00 94.94 109 LEU A N 1
ATOM 867 C CA . LEU A 1 109 ? -8.638 -7.392 -1.197 1.00 94.94 109 LEU A CA 1
ATOM 868 C C . LEU A 1 109 ? -9.688 -8.388 -0.717 1.00 94.94 109 LEU A C 1
ATOM 870 O O . LEU A 1 109 ? -10.242 -9.108 -1.540 1.00 94.94 109 LEU A O 1
ATOM 874 N N . ASN A 1 110 ? -10.035 -8.374 0.570 1.00 94.44 110 ASN A N 1
ATOM 875 C CA . ASN A 1 110 ? -11.070 -9.231 1.141 1.00 94.44 110 ASN A CA 1
ATOM 876 C C . ASN A 1 110 ? -12.424 -8.992 0.456 1.00 94.44 110 ASN A C 1
ATOM 878 O O . ASN A 1 110 ? -13.086 -9.931 0.012 1.00 94.44 110 ASN A O 1
ATOM 882 N N . LYS A 1 111 ? -12.811 -7.721 0.271 1.00 93.44 111 LYS A N 1
ATOM 883 C CA . LYS A 1 111 ? -14.027 -7.359 -0.472 1.00 93.44 111 LYS A CA 1
ATOM 884 C C . LYS A 1 111 ? -13.993 -7.890 -1.906 1.00 93.44 111 LYS A C 1
ATOM 886 O O . LYS A 1 111 ? -14.989 -8.430 -2.378 1.00 93.44 111 LYS A O 1
ATOM 891 N N . LEU A 1 112 ? -12.871 -7.744 -2.607 1.00 92.69 112 LEU A N 1
ATOM 892 C CA . LEU A 1 112 ? -12.750 -8.168 -4.003 1.00 92.69 112 LEU A CA 1
ATOM 893 C C . LEU A 1 112 ? -12.674 -9.691 -4.160 1.00 92.69 112 LEU A C 1
ATOM 895 O O . LEU A 1 112 ? -13.252 -10.212 -5.112 1.00 92.69 112 LEU A O 1
ATOM 899 N N . MET A 1 113 ? -12.062 -10.407 -3.215 1.00 93.12 113 MET A N 1
ATOM 900 C CA . MET A 1 113 ? -12.106 -11.873 -3.153 1.00 93.12 113 MET A CA 1
ATOM 901 C C . MET A 1 113 ? -13.528 -12.381 -2.955 1.00 93.12 113 MET A C 1
ATOM 903 O O . MET A 1 113 ? -13.976 -13.230 -3.719 1.00 93.12 113 MET A O 1
ATOM 907 N N . LYS A 1 114 ? -14.278 -11.800 -2.009 1.00 93.62 114 LYS A N 1
ATOM 908 C CA . LYS A 1 114 ? -15.698 -12.132 -1.795 1.00 93.62 114 LYS A CA 1
ATOM 909 C C . LYS A 1 114 ? -16.558 -11.879 -3.038 1.00 93.62 114 LYS A C 1
ATOM 911 O O . LYS A 1 114 ? -17.554 -12.557 -3.243 1.00 93.62 114 LYS A O 1
ATOM 916 N N . GLN A 1 115 ? -16.165 -10.924 -3.883 1.00 94.75 115 GLN A N 1
ATOM 917 C CA . GLN A 1 115 ? -16.814 -10.636 -5.168 1.00 94.75 115 GLN A CA 1
ATOM 918 C C . GLN A 1 115 ? -16.295 -11.491 -6.340 1.00 94.75 115 GLN A C 1
ATOM 920 O O . GLN A 1 115 ? -16.736 -11.282 -7.468 1.00 94.75 115 GLN A O 1
ATOM 925 N N . GLY A 1 116 ? -15.324 -12.385 -6.124 1.00 92.56 116 GLY A N 1
ATOM 926 C CA . GLY A 1 116 ? -14.684 -13.173 -7.185 1.00 92.56 116 GLY A CA 1
ATOM 927 C C . GLY A 1 116 ? -13.810 -12.359 -8.152 1.00 92.56 116 GLY A C 1
ATOM 928 O O . GLY A 1 116 ? -13.431 -12.860 -9.208 1.00 92.56 116 GLY A O 1
ATOM 929 N N . LYS A 1 117 ? -13.486 -11.104 -7.812 1.00 90.25 117 LYS A N 1
ATOM 930 C CA . LYS A 1 117 ? -12.704 -10.167 -8.644 1.00 90.25 117 LYS A CA 1
ATOM 931 C C . LYS A 1 117 ? -11.200 -10.222 -8.383 1.00 90.25 117 LYS A C 1
ATOM 933 O O . LYS A 1 117 ? -10.433 -9.591 -9.103 1.00 90.25 117 LYS A O 1
ATOM 938 N N . PHE A 1 118 ? -10.781 -10.943 -7.349 1.00 91.62 118 PHE A N 1
ATOM 939 C CA . PHE A 1 118 ? -9.381 -11.185 -7.028 1.00 91.62 118 PHE A CA 1
ATOM 940 C C . PHE A 1 118 ? -9.198 -12.650 -6.636 1.00 91.62 118 PHE A C 1
ATOM 942 O O . PHE A 1 118 ? -10.030 -13.208 -5.922 1.00 91.62 118 PHE A O 1
ATOM 949 N N . LYS A 1 119 ? -8.116 -13.256 -7.122 1.00 91.88 119 LYS A N 1
ATOM 950 C CA . LYS A 1 119 ? -7.743 -14.649 -6.878 1.00 91.88 119 LYS A CA 1
ATOM 951 C C . LYS A 1 119 ? -6.318 -14.672 -6.360 1.00 91.88 119 LYS A C 1
ATOM 953 O O . LYS A 1 119 ? -5.414 -14.165 -7.025 1.00 91.88 119 LYS A O 1
ATOM 958 N N . LEU A 1 120 ? -6.130 -15.210 -5.164 1.00 89.00 120 LEU A N 1
ATOM 959 C CA . LEU A 1 120 ? -4.844 -15.157 -4.480 1.00 89.00 120 LEU A CA 1
ATOM 960 C C . LEU A 1 120 ? -3.804 -16.077 -5.131 1.00 89.00 120 LEU A C 1
ATOM 962 O O . LEU A 1 120 ? -2.608 -15.832 -5.026 1.00 89.00 120 LEU A O 1
ATOM 966 N N . GLU A 1 121 ? -4.255 -17.090 -5.865 1.00 88.12 121 GLU A N 1
ATOM 967 C CA . GLU A 1 121 ? -3.423 -18.022 -6.630 1.00 88.12 121 GLU A CA 1
ATOM 968 C C . GLU A 1 121 ? -2.576 -17.310 -7.694 1.00 88.12 121 GLU A C 1
ATOM 970 O O . GLU A 1 121 ? -1.543 -17.831 -8.106 1.00 88.12 121 GLU A O 1
ATOM 975 N N . ALA A 1 122 ? -2.979 -16.100 -8.104 1.00 83.94 122 ALA A N 1
ATOM 976 C CA . ALA A 1 122 ? -2.191 -15.244 -8.985 1.00 83.94 122 ALA A CA 1
ATOM 977 C C . ALA A 1 122 ? -0.918 -14.688 -8.315 1.00 83.94 122 ALA A C 1
ATOM 979 O O . ALA A 1 122 ? -0.073 -14.115 -8.999 1.00 83.94 122 ALA A O 1
ATOM 980 N N . ILE A 1 123 ? -0.779 -14.831 -6.992 1.00 89.12 123 ILE A N 1
ATOM 981 C CA . ILE A 1 123 ? 0.390 -14.399 -6.225 1.00 89.12 123 ILE A CA 1
ATOM 982 C C . ILE A 1 123 ? 1.273 -15.601 -5.916 1.00 89.12 123 ILE A C 1
ATOM 984 O O . ILE A 1 123 ? 1.148 -16.260 -4.883 1.00 89.12 123 ILE A O 1
ATOM 988 N N . ASN A 1 124 ? 2.201 -15.870 -6.824 1.00 90.12 124 ASN A N 1
ATOM 989 C CA . ASN A 1 124 ? 3.144 -16.976 -6.717 1.00 90.12 124 ASN A CA 1
ATOM 990 C C . ASN A 1 124 ? 4.614 -16.543 -6.850 1.00 90.12 124 ASN A C 1
ATOM 992 O O . ASN A 1 124 ? 5.480 -17.389 -7.039 1.00 90.12 124 ASN A O 1
ATOM 996 N N . LEU A 1 125 ? 4.902 -15.247 -6.732 1.00 92.62 125 LEU A N 1
ATOM 997 C CA . LEU A 1 125 ? 6.251 -14.695 -6.838 1.00 92.62 125 LEU A CA 1
ATOM 998 C C . LEU A 1 125 ? 6.511 -13.674 -5.724 1.00 92.62 125 LEU A C 1
ATOM 1000 O O . LEU A 1 125 ? 5.563 -13.011 -5.288 1.00 92.62 125 LEU A O 1
ATOM 1004 N N . PRO A 1 126 ? 7.772 -13.516 -5.275 1.00 94.25 126 PRO A N 1
ATOM 1005 C CA . PRO A 1 126 ? 8.150 -12.516 -4.281 1.00 94.25 126 PRO A CA 1
ATOM 1006 C C . PRO A 1 126 ? 7.636 -11.118 -4.635 1.00 94.25 126 PRO A C 1
ATOM 1008 O O . PRO A 1 126 ? 7.738 -10.676 -5.781 1.00 94.25 126 PRO A O 1
ATOM 1011 N N . LEU A 1 127 ? 7.106 -10.400 -3.646 1.00 95.38 127 LEU A N 1
ATOM 1012 C CA . LEU A 1 127 ? 6.640 -9.029 -3.844 1.00 95.38 127 LEU A CA 1
ATOM 1013 C C . LEU A 1 127 ? 7.800 -8.045 -3.766 1.00 95.38 127 LEU A C 1
ATOM 1015 O O . LEU A 1 127 ? 8.688 -8.199 -2.929 1.00 95.38 127 LEU A O 1
ATOM 1019 N N . ARG A 1 128 ? 7.756 -7.014 -4.609 1.00 95.69 128 ARG A N 1
ATOM 1020 C CA . ARG A 1 128 ? 8.706 -5.896 -4.623 1.00 95.69 128 ARG A CA 1
ATOM 1021 C C . ARG A 1 128 ? 7.992 -4.587 -4.850 1.00 95.69 128 ARG A C 1
ATOM 1023 O O . ARG A 1 128 ? 6.887 -4.563 -5.378 1.00 95.69 128 ARG A O 1
ATOM 1030 N N . VAL A 1 129 ? 8.640 -3.488 -4.492 1.00 96.12 129 VAL A N 1
ATOM 1031 C CA . VAL A 1 129 ? 8.127 -2.149 -4.782 1.00 96.12 129 VAL A CA 1
ATOM 1032 C C . VAL A 1 129 ? 9.276 -1.264 -5.228 1.00 96.12 129 VAL A C 1
ATOM 1034 O O . VAL A 1 129 ? 10.084 -0.797 -4.427 1.00 96.12 129 VAL A O 1
ATOM 1037 N N . TYR A 1 130 ? 9.317 -0.975 -6.521 1.00 96.56 130 TYR A N 1
ATOM 1038 C CA . TYR A 1 130 ? 10.323 -0.088 -7.085 1.00 96.56 130 TYR A CA 1
ATOM 1039 C C . TYR A 1 130 ? 9.750 0.713 -8.250 1.00 96.56 130 TYR A C 1
ATOM 1041 O O . TYR A 1 130 ? 8.798 0.302 -8.916 1.00 96.56 130 TYR A O 1
ATOM 1049 N N . ARG A 1 131 ? 10.373 1.857 -8.528 1.00 95.25 131 ARG A N 1
ATOM 1050 C CA . ARG A 1 131 ? 10.198 2.583 -9.791 1.00 95.25 131 ARG A CA 1
ATOM 1051 C C . ARG A 1 131 ? 11.338 2.235 -10.739 1.00 95.25 131 ARG A C 1
ATOM 1053 O O . ARG A 1 131 ? 12.466 2.053 -10.287 1.00 95.25 131 ARG A O 1
ATOM 1060 N N . GLN A 1 132 ? 11.051 2.171 -12.032 1.00 95.88 132 GLN A N 1
ATOM 1061 C CA . GLN A 1 132 ? 12.064 2.038 -13.074 1.00 95.88 132 GLN A CA 1
ATOM 1062 C C . GLN A 1 132 ? 12.116 3.331 -13.878 1.00 95.88 132 GLN A C 1
ATOM 1064 O O . GLN A 1 132 ? 11.093 3.798 -14.385 1.00 95.88 132 GLN A O 1
ATOM 1069 N N . ASP A 1 133 ? 13.302 3.917 -13.968 1.00 95.06 133 ASP A N 1
ATOM 1070 C CA . ASP A 1 133 ? 13.557 5.022 -14.877 1.00 95.06 133 ASP A CA 1
ATOM 1071 C C . ASP A 1 133 ? 13.569 4.494 -16.317 1.00 95.06 133 ASP A C 1
ATOM 1073 O O . ASP A 1 133 ? 14.276 3.539 -16.635 1.00 95.06 133 ASP A O 1
ATOM 1077 N N . LYS A 1 134 ? 12.751 5.086 -17.192 1.00 93.69 134 LYS A N 1
ATOM 1078 C CA . LYS A 1 134 ? 12.571 4.582 -18.562 1.00 93.69 134 LYS A CA 1
ATOM 1079 C C . LYS A 1 134 ? 13.770 4.850 -19.473 1.00 93.69 134 LYS A C 1
ATOM 1081 O O . LYS A 1 134 ? 13.933 4.131 -20.449 1.00 93.69 134 LYS A O 1
ATOM 1086 N N . ALA A 1 135 ? 14.567 5.879 -19.190 1.00 95.88 135 ALA A N 1
ATOM 1087 C CA . ALA A 1 135 ? 15.700 6.255 -20.032 1.00 95.88 135 ALA A CA 1
ATOM 1088 C C . ALA A 1 135 ? 16.930 5.394 -19.724 1.00 95.88 135 ALA A C 1
ATOM 1090 O O . ALA A 1 135 ? 17.643 4.968 -20.626 1.00 95.88 135 ALA A O 1
ATOM 1091 N N . THR A 1 136 ? 17.159 5.118 -18.443 1.00 96.00 136 THR A N 1
ATOM 1092 C CA . THR A 1 136 ? 18.346 4.400 -17.954 1.00 96.00 136 THR A CA 1
ATOM 1093 C C . THR A 1 136 ? 18.081 2.932 -17.634 1.00 96.00 136 THR A C 1
ATOM 1095 O O . THR A 1 136 ? 19.020 2.182 -17.387 1.00 96.00 136 THR A O 1
ATOM 1098 N N . ASN A 1 137 ? 16.810 2.515 -17.592 1.00 93.06 137 ASN A N 1
ATOM 1099 C CA . ASN A 1 137 ? 16.361 1.232 -17.043 1.00 93.06 137 ASN A CA 1
ATOM 1100 C C . ASN A 1 137 ? 16.762 0.987 -15.580 1.00 93.06 137 ASN A C 1
ATOM 1102 O O . ASN A 1 137 ? 16.605 -0.127 -15.076 1.00 93.06 137 ASN A O 1
ATOM 1106 N N . PHE A 1 138 ? 17.225 2.016 -14.868 1.00 96.19 138 PHE A N 1
ATOM 1107 C CA . PHE A 1 138 ? 17.627 1.881 -13.478 1.00 96.19 138 PHE A CA 1
ATOM 1108 C C . PHE A 1 138 ? 16.406 1.727 -12.572 1.00 96.19 138 PHE A C 1
ATOM 1110 O O . PHE A 1 138 ? 15.441 2.494 -12.651 1.00 96.19 138 PHE A O 1
ATOM 1117 N N . ARG A 1 139 ? 16.448 0.735 -11.682 1.00 96.56 139 ARG A N 1
ATOM 1118 C CA . ARG A 1 139 ? 15.394 0.462 -10.703 1.00 96.56 139 ARG A CA 1
ATOM 1119 C C . ARG A 1 139 ? 15.769 1.062 -9.354 1.00 96.56 139 ARG A C 1
ATOM 1121 O O . ARG A 1 139 ? 16.872 0.865 -8.846 1.00 96.56 139 ARG A O 1
ATOM 1128 N N . THR A 1 140 ? 14.828 1.776 -8.748 1.00 95.56 140 THR A N 1
ATOM 1129 C CA . THR A 1 140 ? 14.963 2.372 -7.414 1.00 95.56 140 THR A CA 1
ATOM 1130 C C . THR A 1 140 ? 13.845 1.869 -6.518 1.00 95.56 140 THR A C 1
ATOM 1132 O O . THR A 1 140 ? 12.671 2.136 -6.788 1.00 95.56 140 THR A 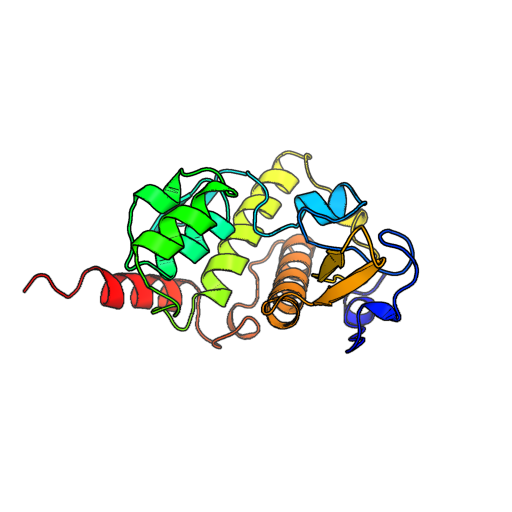O 1
ATOM 1135 N N . SER A 1 141 ? 14.211 1.170 -5.446 1.00 95.38 141 SER A N 1
ATOM 1136 C CA . SER A 1 141 ? 13.284 0.768 -4.389 1.00 95.38 141 SER A CA 1
ATOM 1137 C C . SER A 1 141 ? 12.568 1.983 -3.818 1.00 95.38 141 SER A C 1
ATOM 1139 O O . SER A 1 141 ? 13.183 3.028 -3.587 1.00 95.38 141 SER A O 1
ATOM 1141 N N . LEU A 1 142 ? 11.258 1.867 -3.606 1.00 93.81 142 LEU A N 1
ATOM 1142 C CA . LEU A 1 142 ? 10.521 2.928 -2.928 1.00 93.81 142 LEU A CA 1
ATOM 1143 C C . LEU A 1 142 ? 10.759 2.835 -1.412 1.00 93.81 142 LEU A C 1
ATOM 1145 O O . LEU A 1 142 ? 10.900 1.726 -0.898 1.00 93.81 142 LEU A O 1
ATOM 1149 N N . PRO A 1 143 ? 10.758 3.962 -0.669 1.00 92.31 143 PRO A N 1
ATOM 1150 C CA . PRO A 1 143 ? 11.080 3.968 0.765 1.00 92.31 143 PRO A CA 1
ATOM 1151 C C . PRO A 1 143 ? 10.205 3.048 1.626 1.00 92.31 143 PRO A C 1
ATOM 1153 O O . PRO A 1 143 ? 10.577 2.695 2.739 1.00 92.31 143 PRO A O 1
ATOM 1156 N N . TYR A 1 144 ? 9.033 2.669 1.116 1.00 92.62 144 TYR A N 1
ATOM 1157 C CA . TYR A 1 144 ? 8.085 1.808 1.803 1.00 92.62 144 TYR A CA 1
ATOM 1158 C C . TYR A 1 144 ? 8.140 0.333 1.406 1.00 92.62 144 TYR A C 1
ATOM 1160 O O . TYR A 1 144 ? 7.358 -0.448 1.938 1.00 92.62 144 TYR A O 1
ATOM 1168 N N . GLU A 1 145 ? 9.036 -0.063 0.497 1.00 93.69 145 GLU A N 1
ATOM 1169 C CA . GLU A 1 145 ? 9.089 -1.429 -0.039 1.00 93.69 145 GLU A CA 1
ATOM 1170 C C . GLU A 1 145 ? 9.087 -2.488 1.065 1.00 93.69 145 GLU A C 1
ATOM 1172 O O . GLU A 1 145 ? 8.255 -3.393 1.028 1.00 93.69 145 GLU A O 1
ATOM 1177 N N . SER A 1 146 ? 9.980 -2.347 2.049 1.00 92.06 146 SER A N 1
ATOM 1178 C CA . SER A 1 146 ? 10.197 -3.353 3.093 1.00 92.06 146 SER A CA 1
ATOM 1179 C C . SER A 1 146 ? 8.929 -3.626 3.899 1.00 92.06 146 SER A C 1
ATOM 1181 O O . SER A 1 146 ? 8.392 -4.731 3.854 1.00 92.06 146 SER A O 1
ATOM 1183 N N . TRP A 1 147 ? 8.413 -2.609 4.596 1.00 92.81 147 TRP A N 1
ATOM 1184 C CA . TRP A 1 147 ? 7.252 -2.783 5.469 1.00 92.81 147 TRP A CA 1
ATOM 1185 C C . TRP A 1 147 ? 5.980 -3.095 4.679 1.00 92.81 147 TRP A C 1
ATOM 1187 O O . TRP A 1 147 ? 5.101 -3.799 5.174 1.00 92.81 147 TRP A O 1
ATOM 1197 N N . TYR A 1 148 ? 5.874 -2.599 3.442 1.00 95.19 148 TYR A N 1
ATOM 1198 C CA . TYR A 1 148 ? 4.707 -2.851 2.610 1.00 95.19 148 TYR A CA 1
ATOM 1199 C C . TYR A 1 148 ? 4.658 -4.298 2.137 1.00 95.19 148 TYR A C 1
ATOM 1201 O O . TYR A 1 148 ? 3.636 -4.956 2.305 1.00 95.19 148 TYR A O 1
ATOM 1209 N N . CYS A 1 149 ? 5.761 -4.820 1.591 1.00 94.69 149 CYS A N 1
ATOM 1210 C CA . CYS A 1 149 ? 5.819 -6.212 1.151 1.00 94.69 149 CYS A CA 1
ATOM 1211 C C . CYS A 1 149 ? 5.584 -7.163 2.327 1.00 94.69 149 CYS A C 1
ATOM 1213 O O . CYS A 1 149 ? 4.787 -8.087 2.204 1.00 94.69 149 CYS A O 1
ATOM 1215 N N . GLU A 1 150 ? 6.208 -6.911 3.481 1.00 92.88 150 GLU A N 1
ATOM 1216 C CA . GLU A 1 150 ? 5.984 -7.706 4.693 1.00 92.88 150 GLU A CA 1
ATOM 1217 C C . GLU A 1 150 ? 4.521 -7.682 5.141 1.00 92.88 150 GLU A C 1
ATOM 1219 O O . GLU A 1 150 ? 3.935 -8.742 5.370 1.00 92.88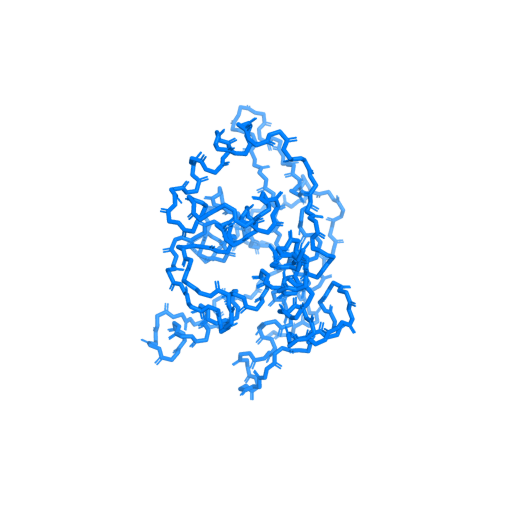 150 GLU A O 1
ATOM 1224 N N . GLY A 1 151 ? 3.907 -6.498 5.192 1.00 95.12 151 GLY A N 1
ATOM 1225 C CA . GLY A 1 151 ? 2.498 -6.361 5.541 1.00 95.12 151 GLY A CA 1
ATOM 1226 C C . GLY A 1 151 ? 1.578 -7.091 4.566 1.00 95.12 151 GLY A C 1
ATOM 1227 O O . GLY A 1 151 ? 0.675 -7.805 4.992 1.00 95.12 151 GLY A O 1
ATOM 1228 N N . MET A 1 152 ? 1.844 -7.000 3.262 1.00 96.44 152 MET A N 1
ATOM 1229 C CA . MET A 1 152 ? 1.072 -7.707 2.238 1.00 96.44 152 MET A CA 1
ATOM 1230 C C . MET A 1 152 ? 1.166 -9.232 2.368 1.00 96.44 152 MET A C 1
ATOM 1232 O O . MET A 1 152 ? 0.179 -9.922 2.122 1.00 96.44 152 MET A O 1
ATOM 1236 N N . LEU A 1 153 ? 2.305 -9.778 2.805 1.00 94.81 153 LEU A N 1
ATOM 1237 C CA . LEU A 1 153 ? 2.424 -11.214 3.079 1.00 94.81 153 LEU A CA 1
ATOM 1238 C C . LEU A 1 153 ? 1.554 -11.656 4.261 1.00 94.81 153 LEU A C 1
ATOM 1240 O O . LEU A 1 153 ? 0.978 -12.744 4.213 1.00 94.81 153 LEU A O 1
ATOM 1244 N N . GLU A 1 154 ? 1.435 -10.835 5.306 1.00 95.44 154 GLU A N 1
ATOM 1245 C CA . GLU A 1 154 ? 0.497 -11.103 6.405 1.00 95.44 154 GLU A CA 1
ATOM 1246 C C . GLU A 1 154 ? -0.962 -10.967 5.944 1.00 95.44 154 GLU A C 1
ATOM 1248 O O . GLU A 1 154 ? -1.800 -11.787 6.314 1.00 95.44 154 GLU A O 1
ATOM 1253 N N . VAL A 1 155 ? -1.263 -10.018 5.049 1.00 96.06 155 VAL A N 1
ATOM 1254 C CA . VAL A 1 155 ? -2.586 -9.917 4.407 1.00 96.06 155 VAL A CA 1
ATOM 1255 C C . VAL A 1 155 ? -2.921 -11.178 3.616 1.00 96.06 155 VAL A C 1
ATOM 1257 O O . VAL A 1 155 ? -4.028 -11.693 3.733 1.00 96.06 155 VAL A O 1
ATOM 1260 N N . PHE A 1 156 ? -1.988 -11.716 2.834 1.00 95.75 156 PHE A N 1
ATOM 1261 C CA . PHE A 1 156 ? -2.239 -12.936 2.066 1.00 95.75 156 PHE A CA 1
ATOM 1262 C C . PHE A 1 156 ? -2.456 -14.157 2.953 1.00 95.75 156 PHE A C 1
ATOM 1264 O O . PHE A 1 156 ? -3.340 -14.952 2.653 1.00 95.75 156 PHE A O 1
ATOM 1271 N N . LYS A 1 157 ? -1.718 -14.283 4.062 1.00 94.94 157 LYS A N 1
ATOM 1272 C CA . LYS A 1 157 ? -1.974 -15.324 5.071 1.00 94.94 157 LYS A CA 1
ATOM 1273 C C . LYS A 1 157 ? -3.399 -15.253 5.601 1.00 94.94 157 LYS A C 1
ATOM 1275 O O . LYS A 1 157 ? -4.102 -16.254 5.558 1.00 94.94 157 LYS A O 1
ATOM 1280 N N . ALA A 1 158 ? -3.816 -14.066 6.029 1.00 95.81 158 ALA A N 1
ATOM 1281 C CA . ALA A 1 158 ? -5.150 -13.823 6.563 1.00 95.81 158 ALA A CA 1
ATOM 1282 C C . ALA A 1 158 ? -6.248 -14.158 5.543 1.00 95.81 158 ALA A C 1
ATOM 1284 O O . ALA A 1 158 ? -7.223 -14.836 5.852 1.00 95.81 158 ALA A O 1
ATOM 1285 N N . LEU A 1 159 ? -6.055 -13.755 4.283 1.00 95.31 159 LEU A N 1
ATOM 1286 C CA . LEU A 1 159 ? -6.983 -14.079 3.199 1.00 95.31 159 LEU A CA 1
ATOM 1287 C C . LEU A 1 159 ? -7.046 -15.587 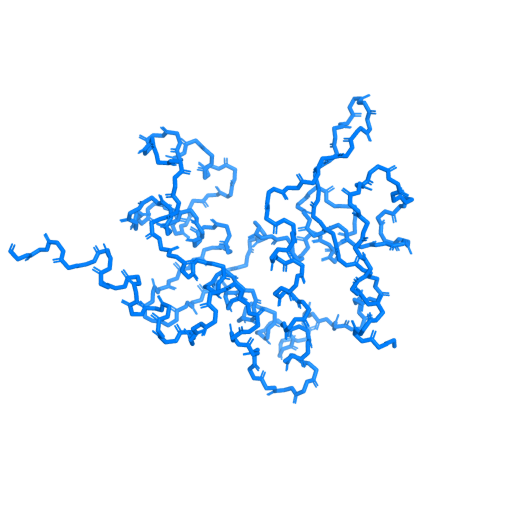2.892 1.00 95.31 159 LEU A C 1
ATOM 1289 O O . LEU A 1 159 ? -8.101 -16.059 2.479 1.00 95.31 159 LEU A O 1
ATOM 1293 N N . GLN A 1 160 ? -5.956 -16.340 3.090 1.00 93.94 160 GLN A N 1
ATOM 1294 C CA . GLN A 1 160 ? -5.942 -17.805 2.936 1.00 93.94 160 GLN A CA 1
ATOM 1295 C C . GLN A 1 160 ? -6.628 -18.524 4.092 1.00 93.94 160 GLN A C 1
ATOM 1297 O O . GLN A 1 160 ? -7.342 -19.493 3.848 1.00 93.94 160 GLN A O 1
ATOM 1302 N N . SER A 1 161 ? -6.395 -18.085 5.332 1.00 94.69 161 SER A N 1
ATOM 1303 C CA . SER A 1 161 ? -6.986 -18.713 6.518 1.00 94.69 161 SER A CA 1
ATOM 1304 C C . SER A 1 161 ? -8.428 -18.275 6.779 1.00 94.69 161 SER A C 1
ATOM 1306 O O . SER A 1 161 ? -9.142 -18.954 7.509 1.00 94.69 161 SER A O 1
ATOM 1308 N N . GLY A 1 162 ? -8.877 -17.173 6.169 1.00 93.88 162 GLY A N 1
ATOM 1309 C CA . GLY A 1 162 ? -10.177 -16.567 6.460 1.00 93.88 162 GLY A CA 1
ATOM 1310 C C . GLY A 1 162 ? -10.191 -15.757 7.761 1.00 93.88 162 GLY A C 1
ATOM 1311 O O . GLY A 1 162 ? -11.265 -15.436 8.265 1.00 93.88 162 GLY A O 1
ATOM 1312 N N . GLU A 1 163 ? -9.016 -15.427 8.296 1.00 94.50 163 GLU A N 1
ATOM 1313 C CA . GLU A 1 163 ? -8.832 -14.692 9.549 1.00 94.50 163 GLU A CA 1
ATOM 1314 C C . GLU A 1 163 ? -8.437 -13.227 9.287 1.00 94.50 163 GLU A C 1
ATOM 1316 O O . GLU A 1 163 ? -8.345 -12.765 8.144 1.00 94.50 163 GLU A O 1
ATOM 1321 N N . GLU A 1 164 ? -8.201 -12.473 10.359 1.00 93.38 164 GLU A N 1
ATOM 1322 C CA . GLU A 1 164 ? -7.595 -11.145 10.275 1.00 93.38 164 GLU A CA 1
ATOM 1323 C C . GLU A 1 164 ? -6.060 -11.222 10.209 1.00 93.38 164 GLU A C 1
ATOM 1325 O O . GLU A 1 164 ? -5.459 -12.148 10.762 1.00 93.38 164 GLU A O 1
ATOM 1330 N N . PRO A 1 165 ? -5.392 -10.245 9.568 1.00 94.50 165 PRO A N 1
ATOM 1331 C CA . PRO A 1 165 ? -3.944 -10.117 9.640 1.00 94.50 165 PRO A CA 1
ATOM 1332 C C . PRO A 1 165 ? -3.450 -9.977 11.077 1.00 94.50 165 PRO A C 1
ATOM 1334 O O . PRO A 1 165 ? -4.037 -9.276 11.899 1.00 94.50 165 PRO A O 1
ATOM 1337 N N . ASP A 1 166 ? -2.298 -10.581 11.360 1.00 93.31 166 ASP A N 1
ATOM 1338 C CA . ASP A 1 166 ? -1.599 -10.357 12.620 1.00 93.31 166 ASP A CA 1
ATOM 1339 C C . ASP A 1 166 ? -0.979 -8.952 12.620 1.00 93.31 166 ASP A C 1
ATOM 1341 O O . ASP A 1 166 ? 0.167 -8.743 12.209 1.00 93.31 166 ASP A O 1
ATOM 1345 N N . TRP A 1 167 ? -1.755 -7.972 13.085 1.00 90.38 167 TRP A N 1
ATOM 1346 C CA . TRP A 1 167 ? -1.370 -6.559 13.134 1.00 90.38 167 TRP A CA 1
ATOM 1347 C C . TRP A 1 167 ? -0.076 -6.318 13.916 1.00 90.38 167 TRP A C 1
ATOM 1349 O O . TRP A 1 167 ? 0.655 -5.375 13.620 1.00 90.38 167 TRP A O 1
ATOM 1359 N N . LYS A 1 168 ? 0.283 -7.206 14.856 1.00 87.88 168 LYS A N 1
ATOM 1360 C CA . LYS A 1 168 ? 1.523 -7.071 15.630 1.00 87.88 168 LYS A CA 1
ATOM 1361 C C . LYS A 1 168 ? 2.775 -7.331 14.794 1.00 87.88 168 LYS A C 1
ATOM 1363 O O . LYS A 1 168 ? 3.861 -6.903 15.183 1.00 87.88 168 LYS A O 1
ATOM 1368 N N . LYS A 1 169 ? 2.639 -8.014 13.656 1.00 87.44 169 LYS A N 1
ATOM 1369 C CA . LYS A 1 169 ? 3.724 -8.244 12.689 1.00 87.44 169 LYS A CA 1
ATOM 1370 C C . LYS A 1 169 ? 3.861 -7.120 11.664 1.00 87.44 169 LYS A C 1
ATOM 1372 O O . LYS A 1 169 ? 4.792 -7.153 10.867 1.00 87.44 169 LYS A O 1
ATOM 1377 N N . ILE A 1 170 ? 2.959 -6.138 11.679 1.00 86.88 170 ILE A N 1
ATOM 1378 C CA . ILE A 1 170 ? 2.913 -5.049 10.708 1.00 86.88 170 ILE A CA 1
ATOM 1379 C C . ILE A 1 170 ? 3.338 -3.761 11.414 1.00 86.88 170 ILE A C 1
ATOM 1381 O O . ILE A 1 170 ? 2.594 -3.209 12.218 1.00 86.88 170 ILE A O 1
ATOM 1385 N N . GLY A 1 171 ? 4.546 -3.279 11.121 1.00 74.50 171 GLY A N 1
ATOM 1386 C CA . GLY A 1 171 ? 5.029 -1.980 11.593 1.00 74.50 171 GLY A CA 1
ATOM 1387 C C . GLY A 1 171 ? 5.174 -1.873 13.114 1.00 74.50 171 GLY A C 1
ATOM 1388 O O . GLY A 1 171 ? 6.211 -2.232 13.670 1.00 74.50 171 GLY A O 1
ATOM 1389 N N . THR A 1 172 ? 4.151 -1.349 13.795 1.00 68.50 172 THR A N 1
ATOM 1390 C CA . THR A 1 172 ? 4.255 -0.798 15.158 1.00 68.50 172 THR A CA 1
ATOM 1391 C C . THR A 1 172 ? 3.841 -1.719 16.308 1.00 68.50 172 THR A C 1
ATOM 1393 O O . THR A 1 172 ? 3.756 -1.259 17.441 1.00 68.50 172 THR A O 1
ATOM 1396 N N . LYS A 1 173 ? 3.649 -3.026 16.098 1.00 84.25 173 LYS A N 1
ATOM 1397 C CA . LYS A 1 173 ? 3.287 -3.989 17.170 1.00 84.25 173 LYS A CA 1
ATOM 1398 C C . LYS A 1 173 ? 2.010 -3.637 17.967 1.00 84.25 173 LYS A C 1
ATOM 1400 O O . LYS A 1 173 ? 1.813 -4.181 19.055 1.00 84.25 173 LYS A O 1
ATOM 1405 N N . ILE A 1 174 ? 1.137 -2.777 17.441 1.00 87.12 174 ILE A N 1
ATOM 1406 C CA . ILE A 1 174 ? -0.151 -2.417 18.059 1.00 87.12 174 ILE A CA 1
ATOM 1407 C C . ILE A 1 174 ? -1.328 -3.029 17.289 1.00 87.12 174 ILE A C 1
ATOM 1409 O O . ILE A 1 174 ? -1.180 -3.445 16.139 1.00 87.12 174 ILE A O 1
ATOM 1413 N N . SER A 1 175 ? -2.503 -3.096 17.918 1.00 90.88 175 SER A N 1
ATOM 1414 C CA . SER A 1 175 ? -3.738 -3.511 17.245 1.00 90.88 175 SER A CA 1
ATOM 1415 C C . SER A 1 175 ? -4.256 -2.435 16.281 1.00 90.88 175 SER A C 1
ATOM 1417 O O . SER A 1 175 ? -3.912 -1.257 16.392 1.00 90.88 175 SER A O 1
ATOM 1419 N N . LEU A 1 176 ? -5.129 -2.828 15.348 1.00 90.25 176 LEU A N 1
ATOM 1420 C CA . LEU A 1 176 ? -5.807 -1.884 14.454 1.00 90.25 176 LEU A CA 1
ATOM 1421 C C . LEU A 1 176 ? -6.643 -0.852 15.231 1.00 90.25 176 LEU A C 1
ATOM 1423 O O . LEU A 1 176 ? -6.626 0.330 14.903 1.00 90.25 176 LEU A O 1
ATOM 1427 N N . GLU A 1 177 ? -7.323 -1.278 16.294 1.00 93.06 177 GLU A N 1
ATOM 1428 C CA . GLU A 1 177 ? -8.089 -0.384 17.167 1.00 93.06 177 GLU A CA 1
ATOM 1429 C C . GLU A 1 177 ? -7.188 0.659 17.845 1.00 93.06 177 GLU A C 1
ATOM 1431 O O . GLU A 1 177 ? -7.504 1.848 17.851 1.00 93.06 177 GLU A O 1
ATOM 1436 N N . GLN A 1 178 ? -6.025 0.235 18.352 1.00 93.19 178 GLN A N 1
ATOM 1437 C CA . GLN A 1 178 ? -5.035 1.144 18.932 1.00 93.19 178 GLN A CA 1
ATOM 1438 C C . GLN A 1 178 ? -4.514 2.141 17.892 1.00 93.19 178 GLN A C 1
ATOM 1440 O O . GLN A 1 178 ? -4.390 3.323 18.202 1.00 93.19 178 GLN A O 1
ATOM 1445 N N . ALA A 1 179 ? -4.272 1.693 16.656 1.00 92.38 179 ALA A N 1
ATOM 1446 C CA . ALA A 1 179 ? -3.864 2.566 15.558 1.00 92.38 179 ALA A CA 1
ATOM 1447 C C . ALA A 1 179 ? -4.936 3.616 15.219 1.00 92.38 179 ALA A C 1
ATOM 1449 O O . ALA A 1 179 ? -4.631 4.795 15.059 1.00 92.38 179 ALA A O 1
ATOM 1450 N N . ILE A 1 180 ? -6.211 3.218 15.161 1.00 93.31 180 ILE A N 1
ATOM 1451 C CA . ILE A 1 180 ? -7.331 4.143 14.925 1.00 93.31 180 ILE A CA 1
ATOM 1452 C C . ILE A 1 180 ? -7.462 5.147 16.077 1.00 93.31 180 ILE A C 1
ATOM 1454 O O . I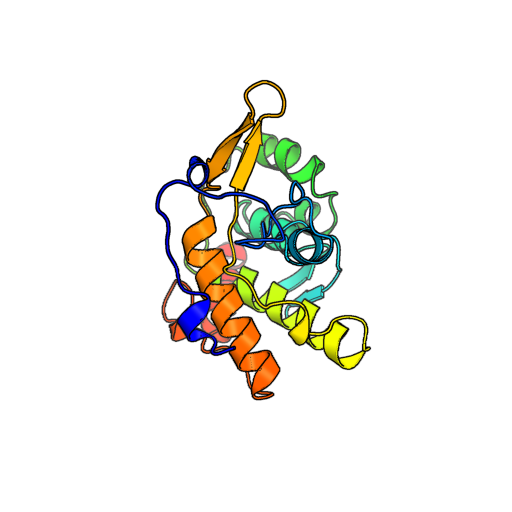LE A 1 180 ? -7.683 6.335 15.838 1.00 93.31 180 ILE A O 1
ATOM 1458 N N . ASN A 1 181 ? -7.308 4.697 17.323 1.00 93.75 181 ASN A N 1
ATOM 1459 C CA . ASN A 1 181 ? -7.362 5.578 18.487 1.00 93.75 181 ASN A CA 1
ATOM 1460 C C . ASN A 1 181 ? -6.190 6.568 18.515 1.00 93.75 181 ASN A C 1
ATOM 1462 O O . ASN A 1 181 ? -6.415 7.734 18.828 1.00 93.75 181 ASN A O 1
ATOM 1466 N N . GLU A 1 182 ? -4.979 6.159 18.117 1.00 93.12 182 GLU A N 1
ATOM 1467 C CA . GLU A 1 182 ? -3.836 7.072 17.953 1.00 93.12 182 GLU A CA 1
ATOM 1468 C C . GLU A 1 182 ? -4.176 8.210 16.986 1.00 93.12 182 GLU A C 1
ATOM 1470 O O . GLU A 1 182 ? -3.956 9.375 17.308 1.00 93.12 182 GLU A O 1
ATOM 1475 N N . VAL A 1 183 ? -4.772 7.892 15.833 1.00 91.62 183 VAL A N 1
ATOM 1476 C CA . VAL A 1 183 ? -5.208 8.904 14.859 1.00 91.62 183 VAL A CA 1
ATOM 1477 C C . VAL A 1 183 ? -6.232 9.845 15.474 1.00 91.62 183 VAL A C 1
ATOM 1479 O O . VAL A 1 183 ? -6.108 11.060 15.332 1.00 91.62 183 VAL A O 1
ATOM 1482 N N . LYS A 1 184 ? -7.239 9.301 16.167 1.00 91.12 184 LYS A N 1
ATOM 1483 C CA . LYS A 1 184 ? -8.289 10.126 16.769 1.00 91.12 184 LYS A CA 1
ATOM 1484 C C . LYS A 1 184 ? -7.720 11.091 17.803 1.00 91.12 184 LYS A C 1
ATOM 1486 O O . LYS A 1 184 ? -8.078 12.265 17.803 1.00 91.12 184 LYS A O 1
ATOM 1491 N N . VAL A 1 185 ? -6.802 10.609 18.638 1.00 89.75 185 VAL A N 1
ATOM 1492 C CA . VAL A 1 185 ? -6.119 11.443 19.627 1.00 89.75 185 VAL A CA 1
ATOM 1493 C C . VAL A 1 185 ? -5.241 12.486 18.932 1.00 89.75 185 VAL A C 1
ATOM 1495 O O . VAL A 1 185 ? -5.317 13.665 19.265 1.00 89.75 185 VAL A O 1
ATOM 1498 N N . SER A 1 186 ? -4.448 12.092 17.938 1.00 87.06 186 SER A N 1
ATOM 1499 C CA . SER A 1 186 ? -3.507 12.997 17.275 1.00 87.06 186 SER A CA 1
ATOM 1500 C C . SER A 1 186 ? -4.183 14.085 16.441 1.00 87.06 186 SER A C 1
ATOM 1502 O O . SER A 1 186 ? -3.624 15.171 16.336 1.00 87.06 186 SER A O 1
ATOM 1504 N N . LEU A 1 187 ? -5.325 13.797 15.811 1.00 83.38 187 LEU A N 1
ATOM 1505 C CA . LEU A 1 187 ? -5.958 14.713 14.855 1.00 83.38 187 LEU A CA 1
ATOM 1506 C C . LEU A 1 187 ? -7.151 15.481 15.432 1.00 83.38 187 LEU A C 1
ATOM 1508 O O . LEU A 1 187 ? -7.481 16.538 14.906 1.00 83.38 187 LEU A O 1
ATOM 1512 N N . PHE A 1 188 ? -7.799 14.984 16.492 1.00 81.50 188 PHE A N 1
ATOM 1513 C CA . PHE A 1 188 ? -9.030 15.597 17.013 1.00 81.50 188 PHE A CA 1
ATOM 1514 C C . PHE A 1 188 ? -8.917 16.151 18.442 1.00 81.50 188 PHE A C 1
ATOM 1516 O O . PHE A 1 188 ? -9.839 16.828 18.887 1.00 81.50 188 PHE A O 1
ATOM 1523 N N . SER A 1 189 ? -7.811 15.932 19.167 1.00 73.31 189 SER A N 1
ATOM 1524 C CA . SER A 1 189 ? -7.697 16.376 20.576 1.00 73.31 189 SER A CA 1
ATOM 1525 C C . SER A 1 189 ? -7.293 17.843 20.770 1.00 73.31 189 SER A C 1
ATOM 1527 O O . SER A 1 189 ? -7.211 18.301 21.904 1.00 73.31 189 SER A O 1
ATOM 1529 N N . THR A 1 190 ? -7.034 18.600 19.705 1.00 59.44 190 THR A N 1
ATOM 1530 C CA . THR A 1 190 ? -6.584 20.006 19.766 1.00 59.44 190 THR A CA 1
ATOM 1531 C C . THR A 1 190 ? -7.720 21.036 19.845 1.00 59.44 190 THR A C 1
ATOM 1533 O O . THR A 1 190 ? -7.489 22.216 19.609 1.00 59.44 190 THR A O 1
ATOM 1536 N N . THR A 1 191 ? -8.944 20.627 20.193 1.00 54.44 191 THR A N 1
ATOM 1537 C CA . THR A 1 191 ? -10.122 21.521 20.281 1.00 54.44 191 THR A CA 1
ATOM 1538 C C . THR A 1 191 ? -10.644 21.743 21.708 1.00 54.44 191 THR A C 1
ATOM 1540 O O . THR A 1 191 ? -11.850 21.870 21.907 1.00 54.44 191 THR A O 1
ATOM 1543 N N . ALA A 1 192 ? -9.750 21.818 22.700 1.00 47.59 192 ALA A N 1
ATOM 1544 C CA . ALA A 1 192 ? -10.087 22.215 24.073 1.00 47.59 192 ALA A CA 1
ATOM 1545 C C . ALA A 1 192 ? -9.515 23.595 24.419 1.00 47.59 192 ALA A C 1
ATOM 1547 O O . ALA A 1 192 ? -8.318 23.817 24.123 1.00 47.59 192 ALA A O 1
#

pLDDT: mean 90.05, std 9.7, range [47.59, 97.19]